Protein 8TTV (pdb70)

Sequence (258 aa):
SDVELRVALPDGTTVTVRVKKNSTTDQVYQAIAAKVGMDSTTVNYFALFEVISHSFVRKLAPNEFPHKLYIQNYTSAVPGTCLTIRKWLFTTEEEILLNDNDLAVTYFFHQAVDDVKKGYIKAEEKSYQLQKLYEQRKMVMYLNMLRTEGYNEIIFPHCACDSRRKGHVITAISITHHFKLHACTEEGQLENQVIAFEWDEMQRWDTDEEGMAFCFEYARGEKKPRWVKIFTPYFNYMHECFERVFELKKWRKEEYDDIF

GO terms:
  GO:0005768 endosome (C, IC)
  GO:0005515 protein binding (F, IPI)
  GO:0008333 endosome to lysosome transport (P, IMP)
  GO:0001772 immunological synapse (C, IDA)
  GO:0005769 early endosome (C, IDA)
  GO:0032266 phosphatidylinositol-3-phosphate binding (F, IDA)
  GO:0030904 retromer complex (C, IDA)
  GO:0071203 WASH complex (C, IDA)
  GO:0031901 early endosome membrane (C, EXP)
  GO:0001770 establishment of natural killer cell polarity (P, TAS)
  GO:0016197 endosomal transport (P, IMP)
  GO:0032456 endocytic recycling (P, IMP)
  GO:0006886 intracellular protein transport (P, IMP)
  GO:0098978 glutamatergic synapse (C, IDA)
  GO:0090128 regulation of synapse maturation (P, IDA)
  GO:0098978 glutamatergic synapse (C, IMP)
  GO:0090128 regulation of synapse maturation (P, IMP)

Structure (mmCIF, N/CA/C/O backbone):
data_8TTV
#
_entry.id   8TTV
#
_cell.length_a   37.965
_cell.length_b   74.200
_cell.length_c   105.189
_cell.angle_alpha   90.00
_cell.angle_beta   90.00
_cell.angle_gamma   90.00
#
_symmetry.space_group_name_H-M   'P 21 21 21'
#
loop_
_entity.id
_entity.type
_entity.pdbx_description
1 polymer 'Sorting nexin-27'
2 polymer 'Fam21A repeat 20 peptide'
3 non-polymer DI(HYDROXYETHYL)ETHER
4 water water
#
loop_
_atom_site.group_PDB
_atom_site.id
_atom_site.type_symbol
_atom_site.label_atom_id
_atom_site.label_alt_id
_atom_site.label_comp_id
_atom_site.label_asym_id
_atom_site.label_entity_id
_atom_site.label_seq_id
_atom_site.pdbx_PDB_ins_code
_atom_site.Cartn_x
_atom_site.Cartn_y
_atom_site.Cartn_z
_atom_site.occupancy
_atom_site.B_iso_or_equiv
_atom_site.auth_seq_id
_atom_site.auth_comp_id
_atom_site.auth_asym_id
_atom_site.auth_atom_id
_atom_site.pdbx_PDB_model_num
ATOM 1 N N . SER A 1 6 ? 4.889 24.266 40.491 1.00 72.62 273 SER A N 1
ATOM 2 C CA . SER A 1 6 ? 3.471 23.933 40.613 1.00 85.88 273 SER A CA 1
ATOM 3 C C . SER A 1 6 ? 3.254 22.544 41.238 1.00 84.94 273 SER A C 1
ATOM 4 O O . SER A 1 6 ? 2.337 22.362 42.045 1.00 88.92 273 SER A O 1
ATOM 7 N N . ASP A 1 7 ? 4.103 21.582 40.858 1.00 69.30 274 ASP A N 1
ATOM 8 C CA . ASP A 1 7 ? 4.064 20.205 41.352 1.00 63.90 274 ASP A CA 1
ATOM 9 C C . ASP A 1 7 ? 2.792 19.476 40.941 1.00 58.22 274 ASP A C 1
ATOM 10 O O . ASP A 1 7 ? 1.694 19.818 41.385 1.00 62.99 274 ASP A O 1
ATOM 15 N N . VAL A 1 8 ? 2.934 18.452 40.107 1.00 47.03 275 VAL A N 1
ATOM 16 C CA . VAL A 1 8 ? 1.805 17.686 39.613 1.00 41.53 275 VAL A CA 1
ATOM 17 C C . VAL A 1 8 ? 2.110 16.203 39.771 1.00 42.25 275 VAL A C 1
ATOM 18 O O . VAL A 1 8 ? 3.232 15.796 40.086 1.00 40.03 275 VAL A O 1
ATOM 22 N N . GLU A 1 9 ? 1.088 15.398 39.519 1.00 43.08 276 GLU A N 1
ATOM 23 C CA . GLU A 1 9 ? 1.159 13.955 39.659 1.00 41.52 276 GLU A CA 1
ATOM 24 C C . GLU A 1 9 ? 1.425 13.285 38.319 1.00 41.33 276 GLU A C 1
ATOM 25 O O . GLU A 1 9 ? 0.894 13.702 37.284 1.00 39.79 276 GLU A O 1
ATOM 31 N N . LEU A 1 10 ? 2.239 12.233 38.361 1.00 39.23 277 LEU A N 1
ATOM 32 C CA . LEU A 1 10 ? 2.585 11.416 37.205 1.00 38.59 277 LEU A CA 1
ATOM 33 C C . LEU A 1 10 ? 2.502 9.960 37.612 1.00 32.51 277 LEU A C 1
ATOM 34 O O . LEU A 1 10 ? 3.100 9.570 38.616 1.00 36.03 277 LEU A O 1
ATOM 39 N N . ARG A 1 11 ? 1.774 9.170 36.835 1.00 27.31 278 ARG A N 1
ATOM 40 C CA . ARG A 1 11 ? 1.733 7.725 36.967 1.00 28.07 278 ARG A CA 1
ATOM 41 C C . ARG A 1 11 ? 2.605 7.127 35.869 1.00 25.36 278 ARG A C 1
ATOM 42 O O . ARG A 1 11 ? 2.549 7.574 34.721 1.00 26.46 278 ARG A O 1
ATOM 50 N N . VAL A 1 12 ? 3.433 6.145 36.225 1.00 21.49 279 VAL A N 1
ATOM 51 C CA . VAL A 1 12 ? 4.306 5.461 35.272 1.00 22.15 279 VAL A CA 1
ATOM 52 C C . VAL A 1 12 ? 4.207 3.957 35.528 1.00 24.37 279 VAL A C 1
ATOM 53 O O . VAL A 1 12 ? 4.298 3.508 36.681 1.00 22.98 279 VAL A O 1
ATOM 57 N N . ALA A 1 13 ? 3.990 3.179 34.470 1.00 21.50 280 ALA A N 1
ATOM 58 C CA . ALA A 1 13 ? 3.961 1.725 34.568 1.00 25.81 280 ALA A CA 1
ATOM 59 C C . ALA A 1 13 ? 5.375 1.154 34.653 1.00 22.99 280 ALA A C 1
ATOM 60 O O . ALA A 1 13 ? 6.302 1.636 33.992 1.00 21.95 280 ALA A O 1
ATOM 62 N N . LEU A 1 14 ? 5.540 0.126 35.468 1.00 21.95 281 LEU A N 1
ATOM 63 C CA . LEU A 1 14 ? 6.817 -0.550 35.640 1.00 24.76 281 LEU A CA 1
ATOM 64 C C . LEU A 1 14 ? 6.787 -1.929 35.005 1.00 24.23 281 LEU A C 1
ATOM 65 O O . LEU A 1 14 ? 5.713 -2.496 34.782 1.00 27.97 281 LEU A O 1
ATOM 70 N N . PRO A 1 15 ? 7.954 -2.512 34.705 1.00 29.99 282 PRO A N 1
ATOM 71 C CA . PRO A 1 15 ? 7.952 -3.810 34.000 1.00 26.90 282 PRO A CA 1
ATOM 72 C C . PRO A 1 15 ? 7.190 -4.922 34.710 1.00 35.84 282 PRO A C 1
ATOM 73 O O . PRO A 1 15 ? 6.607 -5.783 34.032 1.00 34.64 282 PRO A O 1
ATOM 77 N N . ASP A 1 16 ? 7.140 -4.925 36.047 1.00 33.27 283 ASP A N 1
ATOM 78 C CA . ASP A 1 16 ? 6.440 -5.978 36.777 1.00 35.29 283 ASP A CA 1
ATOM 79 C C . ASP A 1 16 ? 4.929 -5.784 36.787 1.00 38.53 283 ASP A C 1
ATOM 80 O O . ASP A 1 16 ? 4.232 -6.404 37.597 1.00 42.92 283 ASP A O 1
ATOM 85 N N . GLY A 1 17 ? 4.407 -4.936 35.907 1.00 35.37 284 GLY A N 1
ATOM 86 C CA . GLY A 1 17 ? 2.983 -4.723 35.815 1.00 37.45 284 GLY A CA 1
ATOM 87 C C . GLY A 1 17 ? 2.389 -3.835 36.889 1.00 41.01 284 GLY A C 1
ATOM 88 O O . GLY A 1 17 ? 1.168 -3.672 36.922 1.00 42.63 284 GLY A O 1
ATOM 89 N N . THR A 1 18 ? 3.197 -3.275 37.781 1.00 36.99 285 THR A N 1
ATOM 90 C CA . THR A 1 18 ? 2.714 -2.294 38.735 1.00 36.26 285 THR A CA 1
ATOM 91 C C . THR A 1 18 ? 2.939 -0.889 38.190 1.00 34.26 285 THR A C 1
ATOM 92 O O . THR A 1 18 ? 3.496 -0.690 37.107 1.00 31.47 285 THR A O 1
ATOM 96 N N . THR A 1 19 ? 2.463 0.096 38.935 1.00 22.76 286 THR A N 1
ATOM 97 C CA . THR A 1 19 ? 2.679 1.483 38.558 1.00 28.71 286 THR A CA 1
ATOM 98 C C . THR A 1 19 ? 3.226 2.220 39.769 1.00 27.93 286 THR A C 1
ATOM 99 O O . THR A 1 19 ? 3.014 1.815 40.912 1.00 23.63 286 THR A O 1
ATOM 103 N N . VAL A 1 20 ? 3.981 3.262 39.508 1.00 28.46 287 VAL A N 1
ATOM 104 C CA . VAL A 1 20 ? 4.421 4.161 40.564 1.00 28.90 287 VAL A CA 1
ATOM 105 C C . VAL A 1 20 ? 3.901 5.551 40.221 1.00 29.86 287 VAL A C 1
ATOM 106 O O . VAL A 1 20 ? 3.664 5.886 39.056 1.00 27.98 287 VAL A O 1
ATOM 110 N N . THR A 1 21 ? 3.647 6.327 41.262 1.00 30.14 288 THR A N 1
ATOM 111 C CA . THR A 1 21 ? 3.160 7.691 41.170 1.00 34.50 288 THR A CA 1
ATOM 112 C C . THR A 1 21 ? 4.250 8.612 41.715 1.00 40.10 288 THR A C 1
ATOM 113 O O . THR A 1 21 ? 4.765 8.365 42.810 1.00 40.65 288 THR A O 1
ATOM 117 N N . VAL A 1 22 ? 4.637 9.648 40.956 1.00 35.33 289 VAL A N 1
ATOM 118 C CA . VAL A 1 22 ? 5.627 10.621 41.425 1.00 35.81 289 VAL A CA 1
ATOM 119 C C . VAL A 1 22 ? 5.074 12.042 41.333 1.00 41.07 289 VAL A C 1
ATOM 120 O O . VAL A 1 22 ? 4.413 12.398 40.352 1.00 38.62 289 VAL A O 1
ATOM 124 N N . ARG A 1 23 ? 5.367 12.862 42.353 1.00 44.11 290 ARG A N 1
ATOM 125 C CA . ARG A 1 23 ? 5.155 14.307 42.273 1.00 43.27 290 ARG A CA 1
ATOM 126 C C . ARG A 1 23 ? 6.343 14.941 41.566 1.00 42.34 290 ARG A C 1
ATOM 127 O O . ARG A 1 23 ? 7.488 14.720 41.967 1.00 41.12 290 ARG A O 1
ATOM 135 N N . VAL A 1 24 ? 6.087 15.774 40.557 1.00 38.63 291 VAL A N 1
ATOM 136 C CA . VAL A 1 24 ? 7.165 16.451 39.845 1.00 31.36 291 VAL A CA 1
ATOM 137 C C . VAL A 1 24 ? 6.711 17.841 39.427 1.00 37.58 291 VAL A C 1
ATOM 138 O O . VAL A 1 24 ? 5.521 18.120 39.293 1.00 37.59 291 VAL A O 1
ATOM 142 N N . LYS A 1 25 ? 7.685 18.713 39.191 1.00 40.38 292 LYS A N 1
ATOM 143 C CA . LYS A 1 25 ? 7.374 20.004 38.599 1.00 41.09 292 LYS A CA 1
ATOM 144 C C . LYS A 1 25 ? 6.741 19.799 37.231 1.00 37.19 292 LYS A C 1
ATOM 145 O O . LYS A 1 25 ? 7.120 18.895 36.484 1.00 33.34 292 LYS A O 1
ATOM 151 N N . LYS A 1 26 ? 5.769 20.656 36.912 1.00 36.93 293 LYS A N 1
ATOM 152 C CA . LYS A 1 26 ? 4.997 20.523 35.684 1.00 33.77 293 LYS A CA 1
ATOM 153 C C . LYS A 1 26 ? 5.892 20.433 34.456 1.00 36.93 293 LYS A C 1
ATOM 154 O O . LYS A 1 26 ? 5.655 19.610 33.564 1.00 36.77 293 LYS A O 1
ATOM 160 N N . ASN A 1 27 ? 6.921 21.276 34.386 1.00 38.44 294 ASN A N 1
ATOM 161 C CA . ASN A 1 27 ? 7.783 21.371 33.217 1.00 32.57 294 ASN A CA 1
ATOM 162 C C . ASN A 1 27 ? 9.044 20.512 33.337 1.00 29.95 294 ASN A C 1
ATOM 163 O O . ASN A 1 27 ? 10.066 20.842 32.724 1.00 34.74 294 ASN A O 1
ATOM 168 N N . SER A 1 28 ? 8.999 19.427 34.119 1.00 27.29 295 SER A N 1
ATOM 169 C CA . SER A 1 28 ? 10.113 18.487 34.166 1.00 29.99 295 SER A CA 1
ATOM 170 C C . SER A 1 28 ? 10.322 17.850 32.800 1.00 27.87 295 SER A C 1
ATOM 171 O O . SER A 1 28 ? 9.363 17.558 32.078 1.00 23.64 295 SER A O 1
ATOM 174 N N . THR A 1 29 ? 11.583 17.652 32.436 1.00 26.33 296 THR A N 1
ATOM 175 C CA . THR A 1 29 ? 11.874 16.952 31.196 1.00 25.39 296 THR A CA 1
ATOM 176 C C . THR A 1 29 ? 12.048 15.466 31.485 1.00 22.74 296 THR A C 1
ATOM 177 O O . THR A 1 29 ? 12.013 15.026 32.638 1.00 21.35 296 THR A O 1
ATOM 181 N N . THR A 1 30 ? 12.231 14.677 30.421 1.00 17.20 297 THR A N 1
ATOM 182 C CA . THR A 1 30 ? 12.138 13.229 30.586 1.00 20.02 297 THR A CA 1
ATOM 183 C C . THR A 1 30 ? 13.202 12.722 31.556 1.00 20.25 297 THR A C 1
ATOM 184 O O . THR A 1 30 ? 12.901 11.89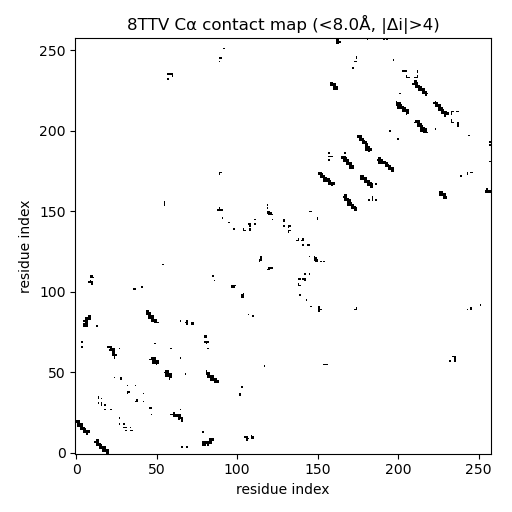3 32.417 1.00 23.33 297 THR A O 1
ATOM 188 N N . ASP A 1 31 ? 14.421 13.282 31.505 1.00 21.27 298 ASP A N 1
ATOM 189 C CA . ASP A 1 31 ? 15.462 12.801 32.410 1.00 25.85 298 ASP A CA 1
ATOM 190 C C . ASP A 1 31 ? 15.181 13.184 33.861 1.00 27.27 298 ASP A C 1
ATOM 191 O O . ASP A 1 31 ? 15.475 12.401 34.777 1.00 27.71 298 ASP A O 1
ATOM 196 N N . GLN A 1 32 ? 14.597 14.361 34.106 1.00 23.87 299 GLN A N 1
ATOM 197 C CA . GLN A 1 32 ? 14.198 14.669 35.477 1.00 26.92 299 GLN A CA 1
ATOM 198 C C . GLN A 1 32 ? 13.096 13.731 35.980 1.00 24.57 299 GLN A C 1
ATOM 199 O O . GLN A 1 32 ? 13.147 13.259 37.122 1.00 22.68 299 GLN A O 1
ATOM 205 N N . VAL A 1 33 ? 12.074 13.463 35.171 1.00 19.02 300 VAL A N 1
ATOM 206 C CA . VAL A 1 33 ? 11.067 12.494 35.609 1.00 24.30 300 VAL A CA 1
ATOM 207 C C . VAL A 1 33 ? 11.701 11.125 35.808 1.00 20.40 300 VAL A C 1
ATOM 208 O O . VAL A 1 33 ? 11.403 10.415 36.778 1.00 21.34 300 VAL A O 1
ATOM 212 N N . TYR A 1 34 ? 12.606 10.743 34.909 1.00 19.73 301 TYR A N 1
ATOM 213 C CA . TYR A 1 34 ? 13.192 9.416 35.000 1.00 20.07 301 TYR A CA 1
ATOM 214 C C . TYR A 1 34 ? 13.975 9.241 36.299 1.00 21.00 301 TYR A C 1
ATOM 215 O O . TYR A 1 34 ? 13.873 8.197 36.945 1.00 25.44 301 TYR A O 1
ATOM 224 N N . GLN A 1 35 ? 14.757 10.255 36.699 1.00 21.52 302 GLN A N 1
ATOM 225 C CA . GLN A 1 35 ? 15.523 10.167 37.941 1.00 21.04 302 GLN A CA 1
ATOM 226 C C . GLN A 1 35 ? 14.611 10.130 39.158 1.00 25.74 302 GLN A C 1
ATOM 227 O O . GLN A 1 35 ? 14.903 9.437 40.139 1.00 26.81 302 GLN A O 1
ATOM 233 N N . ALA A 1 36 ? 13.520 10.898 39.131 1.00 23.08 303 ALA A N 1
ATOM 234 C CA . ALA A 1 36 ? 12.560 10.835 40.231 1.00 30.03 303 ALA A CA 1
ATOM 235 C C . ALA A 1 36 ? 11.981 9.429 40.369 1.00 22.64 303 ALA A C 1
ATOM 236 O O . ALA A 1 36 ? 11.853 8.914 41.479 1.00 22.96 303 ALA A O 1
ATOM 238 N N . ILE A 1 37 ? 11.670 8.775 39.243 1.00 23.67 304 ILE A N 1
ATOM 239 C CA . ILE A 1 37 ? 11.117 7.422 39.276 1.00 19.00 304 ILE A CA 1
ATOM 240 C C . ILE A 1 37 ? 12.155 6.421 39.766 1.00 25.00 304 ILE A C 1
ATOM 241 O O . ILE A 1 37 ? 11.839 5.507 40.541 1.00 23.59 304 ILE A O 1
ATOM 246 N N . ALA A 1 38 ? 13.382 6.513 39.241 1.00 22.74 305 ALA A N 1
ATOM 247 C CA . ALA A 1 38 ? 14.438 5.570 39.602 1.00 27.86 305 ALA A CA 1
ATOM 248 C C . ALA A 1 38 ? 14.731 5.612 41.097 1.00 27.28 305 ALA A C 1
ATOM 249 O O . ALA A 1 38 ? 14.952 4.568 41.725 1.00 29.96 305 ALA A O 1
ATOM 251 N N . ALA A 1 39 ? 14.775 6.811 41.674 1.00 27.92 306 ALA A N 1
ATOM 252 C CA . ALA A 1 39 ? 14.937 6.908 43.124 1.00 31.27 306 ALA A CA 1
ATOM 253 C C . ALA A 1 39 ? 13.766 6.253 43.857 1.00 32.45 306 ALA A C 1
ATOM 254 O O . ALA A 1 39 ? 13.974 5.474 44.792 1.00 37.56 306 ALA A O 1
ATOM 256 N N . LYS A 1 40 ? 12.531 6.526 43.417 1.00 32.12 307 LYS A N 1
ATOM 257 C CA . LYS A 1 40 ? 11.344 6.019 44.108 1.00 34.11 307 LYS A CA 1
ATOM 258 C C . LYS A 1 40 ? 11.271 4.492 44.094 1.00 35.19 307 LYS A C 1
ATOM 259 O O . LYS A 1 40 ? 10.835 3.883 45.077 1.00 26.33 307 LYS A O 1
ATOM 265 N N . VAL A 1 41 ? 11.664 3.846 42.990 1.00 24.06 308 VAL A N 1
ATOM 266 C CA . VAL A 1 41 ? 11.569 2.389 42.935 1.00 31.32 308 VAL A CA 1
ATOM 267 C C . VAL A 1 41 ? 12.827 1.698 43.441 1.00 26.26 308 VAL A C 1
ATOM 268 O O . VAL A 1 41 ? 12.868 0.462 43.480 1.00 30.77 308 VAL A O 1
ATOM 272 N N . GLY A 1 42 ? 13.852 2.448 43.833 1.00 31.30 309 GLY A N 1
ATOM 273 C CA . GLY A 1 42 ? 15.006 1.851 44.462 1.00 29.88 309 GLY A CA 1
ATOM 274 C C . GLY A 1 42 ? 16.100 1.393 43.530 1.00 37.37 309 GLY A C 1
ATOM 275 O O . GLY A 1 42 ? 16.849 0.468 43.873 1.00 37.57 309 GLY A O 1
ATOM 276 N N . MET A 1 43 ? 16.217 1.995 42.356 1.00 29.66 310 MET A N 1
ATOM 277 C CA . MET A 1 43 ? 17.375 1.743 41.519 1.00 31.20 310 MET A CA 1
ATOM 278 C C . MET A 1 43 ? 18.609 2.413 42.101 1.00 34.92 310 MET A C 1
ATOM 279 O O . MET A 1 43 ? 18.541 3.526 42.635 1.00 37.26 310 MET A O 1
ATOM 284 N N . ASP A 1 44 ? 19.747 1.736 41.985 1.00 36.79 311 ASP A N 1
ATOM 285 C CA . ASP A 1 44 ? 21.000 2.288 42.459 1.00 39.66 311 ASP A CA 1
ATOM 286 C C . ASP A 1 44 ? 21.751 2.924 41.291 1.00 39.88 311 ASP A C 1
ATOM 287 O O . ASP A 1 44 ? 21.268 2.971 40.157 1.00 34.82 311 ASP A O 1
ATOM 292 N N . SER A 1 45 ? 22.966 3.402 41.578 1.00 38.49 312 SER A N 1
ATOM 293 C CA . SER A 1 45 ? 23.740 4.145 40.597 1.00 41.19 312 SER A CA 1
ATOM 294 C C . SER A 1 45 ? 24.173 3.287 39.415 1.00 39.83 312 SER A C 1
ATOM 295 O O . SER A 1 45 ? 24.402 3.828 38.330 1.00 42.22 312 SER A O 1
ATOM 298 N N . THR A 1 46 ? 24.279 1.971 39.591 1.00 34.16 313 THR A N 1
ATOM 299 C CA . THR A 1 46 ? 24.534 1.088 38.455 1.00 42.76 313 THR A CA 1
ATOM 300 C C . THR A 1 46 ? 23.266 0.810 37.648 1.00 42.36 313 THR A C 1
ATOM 301 O O . THR A 1 46 ? 23.259 0.944 36.415 1.00 36.90 313 THR A O 1
ATOM 305 N N . THR A 1 47 ? 22.185 0.420 38.336 1.00 37.04 314 THR A N 1
ATOM 306 C CA . THR A 1 47 ? 20.986 -0.078 37.662 1.00 33.57 314 THR A CA 1
ATOM 307 C C . THR A 1 47 ? 20.268 1.014 36.873 1.00 29.35 314 THR A C 1
ATOM 308 O O . THR A 1 47 ? 19.674 0.728 35.821 1.00 28.46 314 THR A O 1
ATOM 312 N N . VAL A 1 48 ? 20.330 2.262 37.352 1.00 24.14 315 VAL A N 1
ATOM 313 C CA . VAL A 1 48 ? 19.625 3.389 36.743 1.00 25.12 315 VAL A CA 1
ATOM 314 C C . VAL A 1 48 ? 20.025 3.599 35.280 1.00 26.02 315 VAL A C 1
ATOM 315 O O . VAL A 1 48 ? 19.248 4.132 34.480 1.00 25.04 315 VAL A O 1
ATOM 319 N N . ASN A 1 49 ? 21.223 3.189 34.907 1.00 22.21 316 ASN A N 1
ATOM 320 C CA . ASN A 1 49 ? 21.707 3.366 33.551 1.00 26.47 316 ASN A CA 1
ATOM 321 C C . ASN A 1 49 ? 21.137 2.353 32.579 1.00 28.68 316 ASN A C 1
ATOM 322 O O . ASN A 1 49 ? 21.464 2.401 31.394 1.00 28.03 316 ASN A O 1
ATOM 327 N N . TYR A 1 50 ? 20.281 1.448 33.031 1.00 21.49 317 TYR A N 1
ATOM 328 C CA . TYR A 1 50 ? 19.839 0.368 32.179 1.00 26.68 317 TYR A CA 1
ATOM 329 C C . TYR A 1 50 ? 18.394 0.506 31.751 1.00 20.69 317 TYR A C 1
ATOM 330 O O . TYR A 1 50 ? 17.917 -0.330 30.981 1.00 24.17 317 TYR A O 1
ATOM 339 N N . PHE A 1 51 ? 17.697 1.538 32.204 1.00 20.18 318 PHE A N 1
ATOM 340 C CA . PHE A 1 51 ? 16.290 1.720 31.902 1.00 22.26 318 PHE A CA 1
ATOM 341 C C . PHE A 1 51 ? 16.056 3.145 31.443 1.00 21.70 318 PHE A C 1
ATOM 342 O O . PHE A 1 51 ? 16.938 3.997 31.547 1.00 22.07 318 PHE A O 1
ATOM 350 N N . ALA A 1 52 ? 14.843 3.389 30.943 1.00 16.67 319 ALA A N 1
ATOM 351 C CA . ALA A 1 52 ? 14.454 4.671 30.373 1.00 18.99 319 ALA A CA 1
ATOM 352 C C . ALA A 1 52 ? 12.932 4.762 30.290 1.00 18.13 319 ALA A C 1
ATOM 353 O O . ALA A 1 52 ? 12.210 3.762 30.390 1.00 16.31 319 ALA A O 1
ATOM 355 N N . LEU A 1 53 ? 12.474 5.978 29.994 1.00 18.77 320 LEU A N 1
ATOM 356 C CA . LEU A 1 53 ? 11.069 6.331 29.904 1.00 18.60 320 LEU A CA 1
ATOM 357 C C . LEU A 1 53 ? 10.574 6.154 28.473 1.00 17.93 320 LEU A C 1
ATOM 358 O O . LEU A 1 53 ? 11.214 6.619 27.526 1.00 17.37 320 LEU A O 1
ATOM 363 N N . PHE A 1 54 ? 9.436 5.488 28.316 1.00 15.58 321 PHE A N 1
ATOM 364 C CA . PHE A 1 54 ? 8.880 5.200 27.002 1.00 16.90 321 PHE A CA 1
ATOM 365 C C . PHE A 1 54 ? 7.416 5.578 27.024 1.00 16.86 321 PHE A C 1
ATOM 366 O O . PHE A 1 54 ? 6.786 5.586 28.090 1.00 19.19 321 PHE A O 1
ATOM 374 N N . GLU A 1 55 ? 6.868 5.864 25.842 1.00 19.01 322 GLU A N 1
ATOM 375 C CA . GLU A 1 55 ? 5.441 6.114 25.659 1.00 19.95 322 GLU A CA 1
ATOM 376 C C . GLU A 1 55 ? 4.809 4.931 24.918 1.00 24.80 322 GLU A C 1
ATOM 377 O O . GLU A 1 55 ? 5.299 4.518 23.855 1.00 22.20 322 GLU A O 1
ATOM 383 N N . VAL A 1 56 ? 3.715 4.413 25.452 1.00 21.41 323 VAL A N 1
ATOM 384 C CA . VAL A 1 56 ? 2.999 3.320 24.804 1.00 25.81 323 VAL A CA 1
ATOM 385 C C . VAL A 1 56 ? 2.278 3.900 23.588 1.00 25.93 323 VAL A C 1
ATOM 386 O O . VAL A 1 56 ? 1.347 4.693 23.733 1.00 25.19 323 VAL A O 1
ATOM 390 N N . ILE A 1 57 ? 2.717 3.522 22.393 1.00 23.38 324 ILE A N 1
ATOM 391 C CA . ILE A 1 57 ? 2.033 3.974 21.180 1.00 25.21 324 ILE A CA 1
ATOM 392 C C . ILE A 1 57 ? 0.843 3.080 20.858 1.00 29.62 324 ILE A C 1
ATOM 393 O O . ILE A 1 57 ? -0.240 3.557 20.514 1.00 32.25 324 ILE A O 1
ATOM 398 N N . SER A 1 58 ? 1.040 1.775 20.946 1.00 28.69 325 SER A N 1
ATOM 399 C CA . SER A 1 58 ? 0.027 0.811 20.590 1.00 30.64 325 SER A CA 1
ATOM 400 C C . SER A 1 58 ? 0.319 -0.441 21.383 1.00 29.64 325 SER A C 1
ATOM 401 O O . SER A 1 58 ? 1.295 -0.498 22.130 1.00 28.81 325 SER A O 1
ATOM 404 N N . HIS A 1 59 ? -0.510 -1.464 21.180 1.00 30.67 326 HIS A N 1
ATOM 405 C CA . HIS A 1 59 ? -0.270 -2.733 21.842 1.00 35.54 326 HIS A CA 1
ATOM 406 C C . HIS A 1 59 ? 1.075 -3.330 21.451 1.00 34.51 326 HIS A C 1
ATOM 407 O O . HIS A 1 59 ? 1.717 -3.997 22.268 1.00 36.69 326 HIS A O 1
ATOM 414 N N . SER A 1 60 ? 1.547 -3.069 20.236 1.00 29.68 327 SER A N 1
ATOM 415 C CA . SER A 1 60 ? 2.776 -3.689 19.766 1.00 28.24 327 SER A CA 1
ATOM 416 C C . SER A 1 60 ? 3.962 -2.732 19.651 1.00 30.51 327 SER A C 1
ATOM 417 O O . SER A 1 60 ? 4.989 -3.123 19.083 1.00 31.30 327 SER A O 1
ATOM 420 N N . PHE A 1 61 ? 3.865 -1.494 20.142 1.00 28.91 328 PHE A N 1
ATOM 421 C CA . PHE A 1 61 ? 5.000 -0.590 19.990 1.00 24.39 328 PHE A CA 1
ATOM 422 C C . PHE A 1 61 ? 5.055 0.470 21.082 1.00 22.51 328 PHE A C 1
ATOM 423 O O . PHE A 1 61 ? 4.062 1.145 21.357 1.00 21.25 328 PHE A O 1
ATOM 431 N N . VAL A 1 62 ? 6.228 0.641 21.676 1.00 18.52 329 VAL A N 1
ATOM 432 C CA . VAL A 1 62 ? 6.475 1.737 22.604 1.00 20.07 329 VAL A CA 1
ATOM 433 C C . VAL A 1 62 ? 7.667 2.514 22.091 1.00 19.14 329 VAL A C 1
ATOM 434 O O . VAL A 1 62 ? 8.584 1.941 21.489 1.00 22.57 329 VAL A O 1
ATOM 438 N N . ARG A 1 63 ? 7.630 3.824 22.250 1.00 23.57 330 ARG A N 1
ATOM 439 C CA . ARG A 1 63 ? 8.678 4.662 21.690 1.00 23.11 330 ARG A CA 1
ATOM 440 C C . ARG A 1 63 ? 9.405 5.378 22.818 1.00 17.30 330 ARG A C 1
ATOM 441 O O . ARG A 1 63 ? 8.785 5.829 23.789 1.00 17.53 330 ARG A O 1
ATOM 449 N N . LYS A 1 64 ? 10.719 5.455 22.701 1.00 18.32 331 LYS A N 1
ATOM 450 C CA . LYS A 1 64 ? 11.504 6.117 23.733 1.00 17.57 331 LYS A CA 1
ATOM 451 C C . LYS A 1 64 ? 11.234 7.616 23.734 1.00 22.17 331 LYS A C 1
ATOM 452 O O . LYS A 1 64 ? 11.133 8.253 22.683 1.00 18.69 331 LYS A O 1
ATOM 458 N N . LEU A 1 65 ? 11.077 8.176 24.923 1.00 18.91 332 LEU A N 1
ATOM 459 C CA . LEU A 1 65 ? 10.976 9.621 25.061 1.00 19.85 332 LEU A CA 1
ATOM 460 C C . LEU A 1 65 ? 12.342 10.241 24.807 1.00 22.41 332 LEU A C 1
ATOM 461 O O . LEU A 1 65 ? 13.358 9.758 25.325 1.00 17.41 332 LEU A O 1
ATOM 466 N N . ALA A 1 66 ? 12.361 11.308 24.002 1.00 25.71 333 ALA A N 1
ATOM 467 C CA . ALA A 1 66 ? 13.557 12.070 23.718 1.00 25.37 333 ALA A CA 1
ATOM 468 C C . ALA A 1 66 ? 13.875 12.952 24.917 1.00 28.47 333 ALA A C 1
ATOM 469 O O . ALA A 1 66 ? 13.000 13.219 25.745 1.00 22.83 333 ALA A O 1
ATOM 471 N N . PRO A 1 67 ? 15.114 13.434 25.040 1.00 27.91 334 PRO A N 1
ATOM 472 C CA . PRO A 1 67 ? 15.445 14.245 26.229 1.00 26.94 334 PRO A CA 1
ATOM 473 C C . PRO A 1 67 ? 14.647 15.541 26.349 1.00 26.52 334 PRO A C 1
ATOM 474 O O . PRO A 1 67 ? 14.330 15.939 27.480 1.00 22.72 334 PRO A O 1
ATOM 478 N N . ASN A 1 68 ? 14.270 16.190 25.234 1.00 20.60 335 ASN A N 1
ATOM 479 C CA . ASN A 1 68 ? 13.565 17.471 25.282 1.00 27.96 335 ASN A CA 1
ATOM 480 C C . ASN A 1 68 ? 12.040 17.337 25.333 1.00 29.57 335 ASN A C 1
ATOM 481 O O . ASN A 1 68 ? 11.336 18.284 24.972 1.00 35.45 335 ASN A O 1
ATOM 486 N N . GLU A 1 69 ? 11.515 16.204 25.756 1.00 29.32 336 GLU A N 1
ATOM 487 C CA . GLU A 1 69 ? 10.076 16.069 25.869 1.00 30.93 336 GLU A CA 1
ATOM 488 C C . GLU A 1 69 ? 9.651 16.371 27.309 1.00 26.23 336 GLU A C 1
ATOM 489 O O . GLU A 1 69 ? 10.465 16.364 28.232 1.00 27.55 336 GLU A O 1
ATOM 495 N N . PHE A 1 70 ? 8.354 16.624 27.502 1.00 25.74 337 PHE A N 1
ATOM 496 C CA . PHE A 1 70 ? 7.826 16.865 28.845 1.00 26.61 337 PHE A CA 1
ATOM 497 C C . PHE A 1 70 ? 6.851 15.752 29.167 1.00 21.84 337 PHE A C 1
ATOM 498 O O . PHE A 1 70 ? 5.745 15.718 28.618 1.00 24.86 337 PHE A O 1
ATOM 506 N N . PRO A 1 71 ? 7.250 14.768 29.966 1.00 21.14 338 PRO A N 1
ATOM 507 C CA . PRO A 1 71 ? 6.377 13.600 30.163 1.00 21.79 338 PRO A CA 1
ATOM 508 C C . PRO A 1 71 ? 5.020 13.956 30.726 1.00 23.37 338 PRO A C 1
ATOM 509 O O . PRO A 1 71 ? 4.041 13.267 30.416 1.00 20.25 338 PRO A O 1
ATOM 513 N N . HIS A 1 72 ? 4.904 15.034 31.506 1.00 22.85 339 HIS A N 1
ATOM 514 C CA . HIS A 1 72 ? 3.572 15.399 31.992 1.00 27.16 339 HIS A CA 1
ATOM 515 C C . HIS A 1 72 ? 2.637 15.779 30.848 1.00 27.43 339 HIS A C 1
ATOM 516 O O . HIS A 1 72 ? 1.446 15.450 30.877 1.00 29.34 339 HIS A O 1
ATOM 523 N N . LYS A 1 73 ? 3.152 16.478 29.840 1.00 30.77 340 LYS A N 1
ATOM 524 C CA . LYS A 1 73 ? 2.351 16.790 28.662 1.00 31.46 340 LYS A CA 1
ATOM 525 C C . LYS A 1 73 ? 1.812 15.520 28.013 1.00 34.36 340 LYS A C 1
ATOM 526 O O . LYS A 1 73 ? 0.613 15.415 27.732 1.00 30.27 340 LYS A O 1
ATOM 532 N N . LEU A 1 74 ? 2.692 14.541 27.769 1.00 32.99 341 LEU A N 1
ATOM 533 C CA . LEU A 1 74 ? 2.271 13.288 27.145 1.00 29.56 341 LEU A CA 1
ATOM 534 C C . LEU A 1 74 ? 1.253 12.565 28.005 1.00 30.06 341 LEU A C 1
ATOM 535 O O . LEU A 1 74 ? 0.301 11.966 27.487 1.00 30.07 341 LEU A O 1
ATOM 540 N N . TYR A 1 75 ? 1.459 12.584 29.321 1.00 23.97 342 TYR A N 1
ATOM 541 C CA . TYR A 1 75 ? 0.554 11.910 30.247 1.00 25.44 342 TYR A CA 1
ATOM 542 C C . TYR A 1 75 ? -0.859 12.491 30.163 1.00 32.82 342 TYR A C 1
ATOM 543 O O . TYR A 1 75 ? -1.832 11.754 29.946 1.00 31.27 342 TYR A O 1
ATOM 552 N N . ILE A 1 76 ? -0.995 13.813 30.330 1.00 30.56 343 ILE A N 1
ATOM 553 C CA . ILE A 1 76 ? -2.323 14.436 30.308 1.00 34.16 343 ILE A CA 1
ATOM 554 C C . ILE A 1 76 ? -2.981 14.238 28.954 1.00 31.97 343 ILE A C 1
ATOM 555 O O . ILE A 1 76 ? -4.196 14.036 28.855 1.00 30.43 343 ILE A O 1
ATOM 560 N N . GLN A 1 77 ? -2.191 14.289 27.892 1.00 33.98 344 GLN A N 1
ATOM 561 C CA . GLN A 1 77 ? -2.738 14.219 26.547 1.00 34.36 344 GLN A CA 1
ATOM 562 C C . GLN A 1 77 ? -3.357 12.852 26.242 1.00 38.36 344 GLN A C 1
ATOM 563 O O . GLN A 1 77 ? -4.262 12.757 25.406 1.00 36.81 344 GLN A O 1
ATOM 569 N N . ASN A 1 78 ? -2.868 11.787 26.879 1.00 33.20 345 ASN A N 1
ATOM 570 C CA . ASN A 1 78 ? -3.356 10.427 26.660 1.00 34.82 345 ASN A CA 1
ATOM 571 C C . ASN A 1 78 ? -4.168 9.910 27.836 1.00 35.85 345 ASN A C 1
ATOM 572 O O . ASN A 1 78 ? -4.436 8.710 27.909 1.00 37.98 345 ASN A O 1
ATOM 577 N N . TYR A 1 79 ? -4.571 10.783 28.749 1.00 34.80 346 TYR A N 1
ATOM 578 C CA . TYR A 1 79 ? -5.212 10.372 29.990 1.00 36.10 346 TYR A CA 1
ATOM 579 C C . TYR A 1 79 ? -6.718 10.235 29.816 1.00 47.01 346 TYR A C 1
ATOM 580 O O . TYR A 1 79 ? -7.357 11.064 29.155 1.00 41.17 346 TYR A O 1
ATOM 589 N N . THR A 1 80 ? -7.290 9.216 30.460 1.00 53.17 347 THR A N 1
ATOM 590 C CA . THR A 1 80 ? -8.742 9.094 30.557 1.00 61.09 347 THR A CA 1
ATOM 591 C C . THR A 1 80 ? -9.110 8.581 31.944 1.00 62.47 347 THR A C 1
ATOM 592 O O . THR A 1 80 ? -8.269 8.058 32.682 1.00 62.67 347 THR A O 1
ATOM 596 N N . SER A 1 81 ? -10.389 8.738 32.292 1.00 62.22 348 SER A N 1
ATOM 597 C CA . SER A 1 81 ? -10.911 8.115 33.504 1.00 68.46 348 SER A CA 1
ATOM 598 C C . SER A 1 81 ? -10.750 6.595 33.464 1.00 65.31 348 SER A C 1
ATOM 599 O O . SER A 1 81 ? -10.467 5.969 34.493 1.00 64.18 348 SER A O 1
ATOM 602 N N . ALA A 1 82 ? -10.915 5.981 32.288 1.00 63.69 349 ALA A N 1
ATOM 603 C CA . ALA A 1 82 ? -10.684 4.543 32.164 1.00 66.41 349 ALA A CA 1
ATOM 604 C C . ALA A 1 82 ? -9.195 4.233 32.003 1.00 72.89 349 ALA A C 1
ATOM 605 O O . ALA A 1 82 ? -8.459 4.241 32.993 1.00 75.40 349 ALA A O 1
ATOM 607 N N . VAL A 1 83 ? -8.758 3.978 30.767 1.00 77.51 350 VAL A N 1
ATOM 608 C CA . VAL A 1 83 ? -7.387 3.639 30.353 1.00 81.83 350 VAL A CA 1
ATOM 609 C C . VAL A 1 83 ? -6.599 2.830 31.385 1.00 92.00 350 VAL A C 1
ATOM 610 O O . VAL A 1 83 ? -6.186 3.369 32.424 1.00 89.24 350 VAL A O 1
ATOM 614 N N . PRO A 1 84 ? -6.332 1.527 31.123 1.00 90.52 351 PRO A N 1
ATOM 615 C CA . PRO A 1 84 ? -5.545 0.721 32.074 1.00 83.07 351 PRO A CA 1
ATOM 616 C C . PRO A 1 84 ? -4.220 1.372 32.457 1.00 85.75 351 PRO A C 1
ATOM 617 O O . PRO A 1 84 ? -3.154 0.984 31.962 1.00 86.17 351 PRO A O 1
ATOM 621 N N . GLY A 1 85 ? -4.284 2.376 33.336 1.00 83.20 352 GLY A N 1
ATOM 622 C CA . GLY A 1 85 ? -3.097 3.013 33.862 1.00 65.28 352 GLY A CA 1
ATOM 623 C C . GLY A 1 85 ? -2.678 4.292 33.169 1.00 59.86 352 GLY A C 1
ATOM 624 O O . GLY A 1 85 ? -3.228 5.367 33.433 1.00 53.96 352 GLY A O 1
ATOM 625 N N . THR A 1 86 ? -1.693 4.183 32.279 1.00 47.80 353 THR A N 1
ATOM 626 C CA . THR A 1 86 ? -0.930 5.344 31.841 1.00 38.59 353 THR A CA 1
ATOM 627 C C . THR A 1 86 ? -0.185 4.981 30.563 1.00 27.28 353 THR A C 1
ATOM 628 O O . THR A 1 86 ? 0.064 3.807 30.281 1.00 34.69 353 THR A O 1
ATOM 632 N N . CYS A 1 87 ? 0.185 6.007 29.805 1.00 27.12 354 CYS A N 1
ATOM 633 C CA . CYS A 1 87 ? 0.946 5.813 28.580 1.00 31.49 354 CYS A CA 1
ATOM 634 C C . CYS A 1 87 ? 2.452 5.857 28.806 1.00 26.96 354 CYS A C 1
ATOM 635 O O . CYS A 1 87 ? 3.212 5.603 27.863 1.00 25.81 354 CYS A O 1
ATOM 638 N N . LEU A 1 88 ? 2.901 6.199 30.006 1.00 18.53 355 LEU A N 1
ATOM 639 C CA . LEU A 1 88 ? 4.324 6.220 30.304 1.00 24.11 355 LEU A CA 1
ATOM 640 C C . LEU A 1 88 ? 4.731 4.881 30.890 1.00 24.94 355 LEU A C 1
ATOM 641 O O . LEU A 1 88 ? 4.013 4.305 31.719 1.00 21.58 355 LEU A O 1
ATOM 646 N N . THR A 1 89 ? 5.888 4.384 30.466 1.00 20.14 356 THR A N 1
ATOM 647 C CA . THR A 1 89 ? 6.343 3.118 31.019 1.00 21.79 356 THR A CA 1
ATOM 648 C C . THR A 1 89 ? 7.867 3.111 31.116 1.00 21.99 356 THR A C 1
ATOM 649 O O . THR A 1 89 ? 8.565 3.775 30.337 1.00 20.70 356 THR A O 1
ATOM 653 N N . ILE A 1 90 ? 8.371 2.360 32.096 1.00 23.35 357 ILE A N 1
ATOM 654 C CA . ILE A 1 90 ? 9.804 2.133 32.279 1.00 21.64 357 ILE A CA 1
ATOM 655 C C . ILE A 1 90 ? 10.194 0.858 31.540 1.00 21.64 357 ILE A C 1
ATOM 656 O O . ILE A 1 90 ? 9.624 -0.211 31.784 1.00 22.40 357 ILE A O 1
ATOM 661 N N . ARG A 1 91 ? 11.176 0.947 30.658 1.00 16.69 358 ARG A N 1
ATOM 662 C CA . ARG A 1 91 ? 11.647 -0.256 29.989 1.00 18.55 358 ARG A CA 1
ATOM 663 C C . ARG A 1 91 ? 13.159 -0.268 29.944 1.00 16.70 358 ARG A C 1
ATOM 664 O O . ARG A 1 91 ? 13.819 0.761 30.106 1.00 16.66 358 ARG A O 1
ATOM 672 N N . LYS A 1 92 ? 13.704 -1.444 29.681 1.00 20.20 359 LYS A N 1
ATOM 673 C CA . LYS A 1 92 ? 15.150 -1.575 29.567 1.00 22.87 359 LYS A CA 1
ATOM 674 C C . LYS A 1 92 ? 15.641 -0.847 28.315 1.00 22.00 359 LYS A C 1
ATOM 675 O O . LYS A 1 92 ? 14.935 -0.779 27.309 1.00 18.93 359 LYS A O 1
ATOM 681 N N . TRP A 1 93 ? 16.827 -0.239 28.396 1.00 19.22 360 TRP A N 1
ATOM 682 C CA . TRP A 1 93 ? 17.416 0.508 27.274 1.00 18.21 360 TRP A CA 1
ATOM 683 C C . TRP A 1 93 ? 18.861 0.030 27.170 1.00 21.98 360 TRP A C 1
ATOM 684 O O . TRP A 1 93 ? 19.769 0.595 27.791 1.00 24.09 360 TRP A O 1
ATOM 695 N N . LEU A 1 94 ? 19.058 -1.036 26.401 1.00 24.42 361 LEU A N 1
ATOM 696 C CA . LEU A 1 94 ? 20.312 -1.779 26.382 1.00 27.27 361 LEU A CA 1
ATOM 697 C C . LEU A 1 94 ? 20.349 -2.715 25.188 1.00 24.78 361 LEU A C 1
ATOM 698 O O . LEU A 1 94 ? 19.439 -3.525 25.000 1.00 24.72 361 LEU A O 1
ATOM 703 N N . PHE A 1 95 ? 21.389 -2.632 24.375 1.00 23.62 362 PHE A N 1
ATOM 704 C CA . PHE A 1 95 ? 21.499 -3.572 23.277 1.00 24.12 362 PHE A CA 1
ATOM 705 C C . PHE A 1 95 ? 22.468 -4.725 23.534 1.00 29.15 362 PHE A C 1
ATOM 706 O O . PHE A 1 95 ? 22.270 -5.803 22.968 1.00 27.69 362 PHE A O 1
ATOM 714 N N . THR A 1 96 ? 23.479 -4.555 24.394 1.00 24.38 363 THR A N 1
ATOM 715 C CA . THR A 1 96 ? 24.513 -5.571 24.620 1.00 29.87 363 THR A CA 1
ATOM 716 C C . THR A 1 96 ? 24.092 -6.516 25.739 1.00 33.50 363 THR A C 1
ATOM 717 O O . THR A 1 96 ? 24.127 -6.129 26.909 1.00 33.86 363 THR A O 1
ATOM 721 N N . THR A 1 97 ? 23.772 -7.777 25.402 1.00 31.58 364 THR A N 1
ATOM 722 C CA . THR A 1 97 ? 23.233 -8.675 26.427 1.00 31.61 364 THR A CA 1
ATOM 723 C C . THR A 1 97 ? 24.256 -9.075 27.502 1.00 40.35 364 THR A C 1
ATOM 724 O O . THR A 1 97 ? 23.850 -9.449 28.604 1.00 36.42 364 THR A O 1
ATOM 728 N N . GLU A 1 98 ? 25.561 -9.000 27.236 1.00 40.62 365 GLU A N 1
ATOM 729 C CA . GLU A 1 98 ? 26.522 -9.345 28.282 1.00 38.97 365 GLU A CA 1
ATOM 730 C C . GLU A 1 98 ? 26.471 -8.358 29.445 1.00 41.99 365 GLU A C 1
ATOM 731 O O . GLU A 1 98 ? 26.613 -8.756 30.606 1.00 41.91 365 GLU A O 1
ATOM 737 N N . GLU A 1 99 ? 26.246 -7.074 29.166 1.00 39.55 366 GLU A N 1
ATOM 738 C CA . GLU A 1 99 ? 26.171 -6.105 30.253 1.00 39.15 366 GLU A CA 1
ATOM 739 C C . GLU A 1 99 ? 25.078 -6.460 31.246 1.00 42.44 366 GLU A C 1
ATOM 740 O O . GLU A 1 99 ? 25.239 -6.231 32.452 1.00 39.41 366 GLU A O 1
ATOM 746 N N . GLU A 1 100 ? 23.970 -7.034 30.772 1.00 36.20 367 GLU A N 1
ATOM 747 C CA . GLU A 1 100 ? 22.905 -7.361 31.696 1.00 34.83 367 GLU A CA 1
ATOM 748 C C . GLU A 1 100 ? 23.150 -8.691 32.391 1.00 34.49 367 GLU A C 1
ATOM 749 O O . GLU A 1 100 ? 22.657 -8.885 33.499 1.00 27.95 367 GLU A O 1
ATOM 755 N N . ILE A 1 101 ? 23.949 -9.583 31.798 1.00 38.21 368 ILE A N 1
ATOM 756 C CA . ILE A 1 101 ? 24.367 -10.779 32.523 1.00 35.48 368 ILE A CA 1
ATOM 757 C C . ILE A 1 101 ? 25.180 -10.395 33.758 1.00 35.30 368 ILE A C 1
ATOM 758 O O . ILE A 1 101 ? 25.028 -11.002 34.827 1.00 36.30 368 ILE A O 1
ATOM 763 N N . LEU A 1 102 ? 26.004 -9.345 33.656 1.00 33.67 369 LEU A N 1
ATOM 764 C CA . LEU A 1 102 ? 26.701 -8.865 34.845 1.00 35.71 369 LEU A CA 1
ATOM 765 C C . LEU A 1 102 ? 25.759 -8.465 35.980 1.00 38.65 369 LEU A C 1
ATOM 766 O O . LEU A 1 102 ? 26.214 -8.358 37.125 1.00 34.77 369 LEU A O 1
ATOM 771 N N . LEU A 1 103 ? 24.469 -8.253 35.710 1.00 36.65 370 LEU A N 1
ATOM 772 C CA . LEU A 1 103 ? 23.532 -7.836 36.744 1.00 30.38 370 LEU A CA 1
ATOM 773 C C . LEU A 1 103 ? 22.724 -8.982 37.322 1.00 33.52 370 LEU A C 1
ATOM 774 O O . LEU A 1 103 ? 21.748 -8.731 38.039 1.00 31.76 370 LEU A O 1
ATOM 779 N N . ASN A 1 104 ? 23.083 -10.231 37.017 1.00 32.72 371 ASN A N 1
ATOM 780 C CA . ASN A 1 104 ? 22.289 -11.352 37.510 1.00 32.91 371 ASN A CA 1
ATOM 781 C C . ASN A 1 104 ? 22.225 -11.399 39.033 1.00 33.89 371 ASN A C 1
ATOM 782 O O . ASN A 1 104 ? 21.369 -12.107 39.571 1.00 28.71 371 ASN A O 1
ATOM 787 N N . ASP A 1 105 ? 23.085 -10.661 39.736 1.00 31.90 372 ASP A N 1
ATOM 788 C CA . ASP A 1 105 ? 23.068 -10.630 41.195 1.00 41.04 372 ASP A CA 1
ATOM 789 C C . ASP A 1 105 ? 22.370 -9.399 41.770 1.00 39.41 372 ASP A C 1
ATOM 790 O O . ASP A 1 105 ? 22.506 -9.138 42.969 1.00 37.85 372 ASP A O 1
ATOM 795 N N . ASN A 1 106 ? 21.654 -8.622 40.955 1.00 28.49 373 ASN A N 1
ATOM 796 C CA . ASN A 1 106 ? 20.896 -7.468 41.435 1.00 32.61 373 ASN A CA 1
ATOM 797 C C . ASN A 1 106 ? 19.407 -7.793 41.334 1.00 36.25 373 ASN A C 1
ATOM 798 O O . ASN A 1 106 ? 18.869 -7.932 40.228 1.00 30.11 373 ASN A O 1
ATOM 803 N N . ASP A 1 107 ? 18.749 -7.907 42.493 1.00 27.01 374 ASP A N 1
ATOM 804 C CA . ASP A 1 107 ? 17.377 -8.394 42.528 1.00 28.46 374 ASP A CA 1
ATOM 805 C C . ASP A 1 107 ? 16.444 -7.509 41.715 1.00 32.25 374 ASP A C 1
ATOM 806 O O . ASP A 1 107 ? 15.551 -8.013 41.023 1.00 31.44 374 ASP A O 1
ATOM 811 N N . LEU A 1 108 ? 16.606 -6.188 41.821 1.00 28.49 375 LEU A N 1
ATOM 812 C CA . LEU A 1 108 ? 15.720 -5.270 41.115 1.00 30.54 375 LEU A CA 1
ATOM 813 C C . LEU A 1 108 ? 15.871 -5.438 39.610 1.00 24.68 375 LEU A C 1
ATOM 814 O O . LEU A 1 108 ? 14.894 -5.690 38.897 1.00 26.07 375 LEU A O 1
ATOM 819 N N . ALA A 1 109 ? 17.107 -5.335 39.124 1.00 26.96 376 ALA A N 1
ATOM 820 C CA . ALA A 1 109 ? 17.379 -5.490 37.701 1.00 28.27 376 ALA A CA 1
ATOM 821 C C . ALA A 1 109 ? 16.799 -6.796 37.170 1.00 23.04 376 ALA A C 1
ATOM 822 O O . ALA A 1 109 ? 16.041 -6.797 36.195 1.00 22.11 376 ALA A O 1
ATOM 824 N N . VAL A 1 110 ? 17.149 -7.920 37.806 1.00 21.87 377 VAL A N 1
ATOM 825 C CA . VAL A 1 110 ? 16.689 -9.227 37.345 1.00 23.18 377 VAL A CA 1
ATOM 826 C C . VAL A 1 110 ? 15.164 -9.264 37.279 1.00 23.70 377 VAL A C 1
ATOM 827 O O . VAL A 1 110 ? 14.574 -9.716 36.290 1.00 23.24 377 VAL A O 1
ATOM 831 N N . THR A 1 111 ? 14.508 -8.800 38.334 1.00 18.89 378 THR A N 1
ATOM 832 C CA . THR A 1 111 ? 13.050 -8.771 38.329 1.00 22.02 378 THR A CA 1
ATOM 833 C C . THR A 1 111 ? 12.506 -7.987 37.144 1.00 20.38 378 THR A C 1
ATOM 834 O O . THR A 1 111 ? 11.563 -8.424 36.473 1.00 20.42 378 THR A O 1
ATOM 838 N N . TYR A 1 112 ? 13.066 -6.795 36.900 1.00 22.74 379 TYR A N 1
ATOM 839 C CA . TYR A 1 112 ? 12.569 -5.963 35.808 1.00 21.88 379 TYR A CA 1
ATOM 840 C C . TYR A 1 112 ? 12.903 -6.583 34.466 1.00 21.69 379 TYR A C 1
ATOM 841 O O . TYR A 1 112 ? 12.070 -6.579 33.547 1.00 19.12 379 TYR A O 1
ATOM 850 N N . PHE A 1 113 ? 14.120 -7.115 34.334 1.00 16.90 380 PHE A N 1
ATOM 851 C CA . PHE A 1 113 ? 14.497 -7.783 33.091 1.00 20.47 380 PHE A CA 1
ATOM 852 C C . PHE A 1 113 ? 13.590 -8.974 32.843 1.00 19.29 380 PHE A C 1
ATOM 853 O O . PHE A 1 113 ? 13.129 -9.190 31.716 1.00 20.85 380 PHE A O 1
ATOM 861 N N . PHE A 1 114 ? 13.315 -9.746 33.899 1.00 20.51 381 PHE A N 1
ATOM 862 C CA . PHE A 1 114 ? 12.482 -10.937 33.783 1.00 18.89 381 PHE A CA 1
ATOM 863 C C . PHE A 1 114 ? 11.066 -10.586 33.337 1.00 22.71 381 PHE A C 1
ATOM 864 O O . PHE A 1 114 ? 10.568 -11.142 32.355 1.00 22.53 381 PHE A O 1
ATOM 872 N N . HIS A 1 115 ? 10.394 -9.658 34.036 1.00 20.08 382 HIS A N 1
ATOM 873 C CA . HIS A 1 115 ? 9.010 -9.361 33.656 1.00 27.48 382 HIS A CA 1
ATOM 874 C C . HIS A 1 115 ? 8.916 -8.762 32.263 1.00 24.81 382 HIS A C 1
ATOM 875 O O . HIS A 1 115 ? 8.005 -9.098 31.501 1.00 29.55 382 HIS A O 1
ATOM 882 N N . GLN A 1 116 ? 9.860 -7.919 31.880 1.00 21.72 383 GLN A N 1
ATOM 883 C CA . GLN A 1 116 ? 9.747 -7.402 30.524 1.00 23.45 383 GLN A CA 1
ATOM 884 C C . GLN A 1 116 ? 9.993 -8.490 29.490 1.00 27.85 383 GLN A C 1
ATOM 885 O O . GLN A 1 116 ? 9.387 -8.465 28.413 1.00 24.34 383 GLN A O 1
ATOM 891 N N . ALA A 1 117 ? 10.884 -9.436 29.788 1.00 21.27 384 ALA A N 1
ATOM 892 C CA . ALA A 1 117 ? 11.162 -10.513 28.842 1.00 25.32 384 ALA A CA 1
ATOM 893 C C . ALA A 1 117 ? 9.947 -11.409 28.655 1.00 24.54 384 ALA A C 1
ATOM 894 O O . ALA A 1 117 ? 9.662 -11.841 27.537 1.00 19.96 384 ALA A O 1
ATOM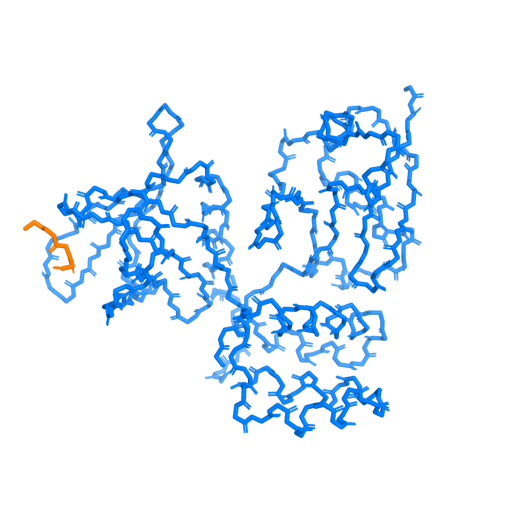 896 N N . VAL A 1 118 ? 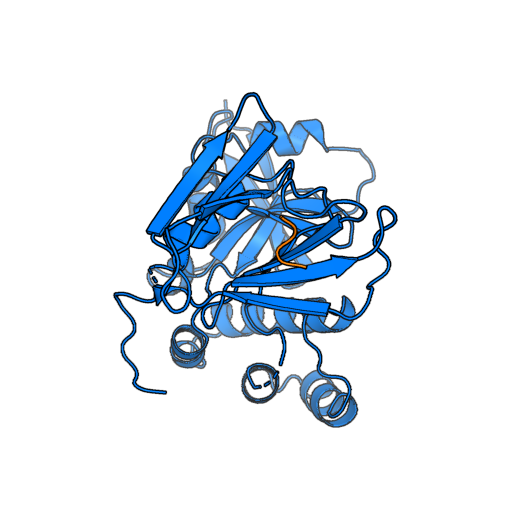9.222 -11.704 29.737 1.00 22.48 385 VAL A N 1
ATOM 897 C CA . VAL A 1 118 ? 8.038 -12.552 29.628 1.00 23.98 385 VAL A CA 1
ATOM 898 C C . VAL A 1 118 ? 7.001 -11.895 28.730 1.00 28.29 385 VAL A C 1
ATOM 899 O O . VAL A 1 118 ? 6.403 -12.537 27.855 1.00 32.18 385 VAL A O 1
ATOM 903 N N . ASP A 1 119 ? 6.785 -10.601 28.926 1.00 28.89 386 ASP A N 1
ATOM 904 C CA . ASP A 1 119 ? 5.864 -9.865 28.081 1.00 31.94 386 ASP A CA 1
ATOM 905 C C . ASP A 1 119 ? 6.368 -9.767 26.647 1.00 30.15 386 ASP A C 1
ATOM 906 O O . ASP A 1 119 ? 5.572 -9.781 25.707 1.00 30.93 386 ASP A O 1
ATOM 911 N N . ASP A 1 120 ? 7.675 -9.651 26.464 1.00 25.95 387 ASP A N 1
ATOM 912 C CA . ASP A 1 120 ? 8.234 -9.578 25.121 1.00 28.67 387 ASP A CA 1
ATOM 913 C C . ASP A 1 120 ? 8.120 -10.930 24.399 1.00 32.88 387 ASP A C 1
ATOM 914 O O . ASP A 1 120 ? 8.062 -10.970 23.161 1.00 31.14 387 ASP A O 1
ATOM 919 N N . VAL A 1 121 ? 8.068 -12.040 25.149 1.00 27.65 388 VAL A N 1
ATOM 920 C CA . VAL A 1 121 ? 7.786 -13.346 24.544 1.00 31.64 388 VAL A CA 1
ATOM 921 C C . VAL A 1 121 ? 6.320 -13.443 24.133 1.00 33.03 388 VAL A C 1
ATOM 922 O O . VAL A 1 121 ? 6.005 -13.833 23.002 1.00 26.91 388 VAL A O 1
ATOM 926 N N . LYS A 1 122 ? 5.408 -13.112 25.056 1.00 29.13 389 LYS A N 1
ATOM 927 C CA . LYS A 1 122 ? 3.976 -13.045 24.747 1.00 32.52 389 LYS A CA 1
ATOM 928 C C . LYS A 1 122 ? 3.685 -12.265 23.472 1.00 32.76 389 LYS A C 1
ATOM 929 O O . LYS A 1 122 ? 2.839 -12.666 22.666 1.00 32.78 389 LYS A O 1
ATOM 935 N N . LYS A 1 123 ? 4.346 -11.126 23.289 1.00 32.81 390 LYS A N 1
ATOM 936 C CA . LYS A 1 123 ? 4.052 -10.244 22.169 1.00 34.41 390 LYS A CA 1
ATOM 937 C C . LYS A 1 123 ? 4.717 -10.673 20.863 1.00 35.11 390 LYS A C 1
ATOM 938 O O . LYS A 1 123 ? 4.458 -10.046 19.833 1.00 38.92 390 LYS A O 1
ATOM 944 N N . GLY A 1 124 ? 5.587 -11.691 20.877 1.00 33.29 391 GLY A N 1
ATOM 945 C CA . GLY A 1 124 ? 6.256 -12.163 19.668 1.00 31.15 391 GLY A CA 1
ATOM 946 C C . GLY A 1 124 ? 7.608 -11.544 19.350 1.00 34.56 391 GLY A C 1
ATOM 947 O O . GLY A 1 124 ? 8.180 -11.853 18.299 1.00 36.38 391 GLY A O 1
ATOM 948 N N . TYR A 1 125 ? 8.144 -10.676 20.208 1.00 32.57 392 TYR A N 1
ATOM 949 C CA . TYR A 1 125 ? 9.413 -10.034 19.877 1.00 33.37 392 TYR A CA 1
ATOM 950 C C . TYR A 1 125 ? 10.570 -11.011 19.960 1.00 33.49 392 TYR A C 1
ATOM 951 O O . TYR A 1 125 ? 11.541 -10.900 19.205 1.00 30.32 392 TYR A O 1
ATOM 960 N N . ILE A 1 126 ? 10.497 -11.949 20.887 1.00 29.43 393 ILE A N 1
ATOM 961 C CA . ILE A 1 126 ? 11.547 -12.917 21.105 1.00 30.72 393 ILE A CA 1
ATOM 962 C C . ILE A 1 126 ? 11.031 -14.260 20.617 1.00 31.32 393 ILE A C 1
ATOM 963 O O . ILE A 1 126 ? 10.005 -14.753 21.104 1.00 32.52 393 ILE A O 1
ATOM 968 N N . LYS A 1 127 ? 11.732 -14.840 19.645 1.00 31.26 394 LYS A N 1
ATOM 969 C CA . LYS A 1 127 ? 11.277 -16.055 18.973 1.00 38.87 394 LYS A CA 1
ATOM 970 C C . LYS A 1 127 ? 11.751 -17.236 19.808 1.00 39.25 394 LYS A C 1
ATOM 971 O O . LYS A 1 127 ? 12.800 -17.831 19.568 1.00 39.13 394 LYS A O 1
ATOM 977 N N . ALA A 1 128 ? 10.954 -17.582 20.810 1.00 38.29 395 ALA A N 1
ATOM 978 C CA . ALA A 1 128 ? 11.339 -18.607 21.763 1.00 43.02 395 ALA A CA 1
ATOM 979 C C . ALA A 1 128 ? 10.522 -19.882 21.610 1.00 46.57 395 ALA A C 1
ATOM 980 O O . ALA A 1 128 ? 10.591 -20.754 22.489 1.00 43.95 395 ALA A O 1
ATOM 982 N N . GLU A 1 129 ? 9.793 -20.025 20.493 1.00 45.94 396 GLU A N 1
ATOM 983 C CA . GLU A 1 129 ? 8.798 -21.088 20.339 1.00 44.78 396 GLU A CA 1
ATOM 984 C C . GLU A 1 129 ? 9.400 -22.476 20.532 1.00 41.14 396 GLU A C 1
ATOM 985 O O . GLU A 1 129 ? 8.816 -23.323 21.219 1.00 38.37 396 GLU A O 1
ATOM 991 N N . GLU A 1 130 ? 10.554 -22.741 19.919 1.00 35.79 397 GLU A N 1
ATOM 992 C CA . GLU A 1 130 ? 11.065 -24.108 19.942 1.00 46.69 397 GLU A CA 1
ATOM 993 C C . GLU A 1 130 ? 11.425 -24.582 21.350 1.00 48.62 397 GLU A C 1
ATOM 994 O O . GLU A 1 130 ? 11.503 -25.795 21.576 1.00 51.73 397 GLU A O 1
ATOM 1000 N N . LYS A 1 131 ? 11.621 -23.665 22.307 1.00 42.51 398 LYS A N 1
ATOM 1001 C CA . LYS A 1 131 ? 11.854 -24.024 23.704 1.00 38.62 398 LYS A CA 1
ATOM 1002 C C . LYS A 1 131 ? 10.774 -23.441 24.610 1.00 36.64 398 LYS A C 1
ATOM 1003 O O . LYS A 1 131 ? 11.003 -23.201 25.800 1.00 31.94 398 LYS A O 1
ATOM 1009 N N . SER A 1 132 ? 9.581 -23.236 24.052 1.00 30.64 399 SER A N 1
ATOM 1010 C CA . SER A 1 132 ? 8.489 -22.632 24.805 1.00 37.29 399 SER A CA 1
ATOM 1011 C C . SER A 1 132 ? 8.169 -23.402 26.083 1.00 34.38 399 SER A C 1
ATOM 1012 O O . SER A 1 132 ? 7.906 -22.799 27.133 1.00 29.09 399 SER A O 1
ATOM 1015 N N . TYR A 1 133 ? 8.181 -24.735 26.015 1.00 34.67 400 TYR A N 1
ATOM 1016 C CA . TYR A 1 133 ? 7.823 -25.544 27.178 1.00 31.53 400 TYR A CA 1
ATOM 1017 C C . TYR A 1 133 ? 8.860 -25.426 28.292 1.00 32.20 400 TYR A C 1
ATOM 1018 O O . TYR A 1 133 ? 8.501 -25.291 29.474 1.00 29.75 400 TYR A O 1
ATOM 1027 N N . GLN A 1 134 ? 10.147 -25.493 27.935 1.00 24.55 401 GLN A N 1
ATOM 1028 C CA . GLN A 1 134 ? 11.215 -25.452 28.931 1.00 28.20 401 GLN A CA 1
ATOM 1029 C C . GLN A 1 134 ? 11.322 -24.075 29.584 1.00 29.06 401 GLN A C 1
ATOM 1030 O O . GLN A 1 134 ? 11.629 -23.974 30.778 1.00 28.13 401 GLN A O 1
ATOM 1036 N N . LEU A 1 135 ? 11.084 -23.003 28.822 1.00 22.09 402 LEU A N 1
ATOM 1037 C CA . LEU A 1 135 ? 10.992 -21.674 29.422 1.00 26.39 402 LEU A CA 1
ATOM 1038 C C . LEU A 1 135 ? 9.788 -21.559 30.351 1.00 30.86 402 LEU A C 1
ATOM 1039 O O . LEU A 1 135 ? 9.873 -20.927 31.415 1.00 24.10 402 LEU A O 1
ATOM 1044 N N . GLN A 1 136 ? 8.650 -22.128 29.940 1.00 29.17 403 GLN A N 1
ATOM 1045 C CA . GLN A 1 136 ? 7.432 -22.074 30.743 1.00 29.48 403 GLN A CA 1
ATOM 1046 C C . GLN A 1 136 ? 7.608 -22.737 32.106 1.00 30.65 403 GLN A C 1
ATOM 1047 O O . GLN A 1 136 ? 7.095 -22.237 33.114 1.00 30.80 403 GLN A O 1
ATOM 1053 N N . LYS A 1 137 ? 8.327 -23.863 32.171 1.00 29.41 404 LYS A N 1
ATOM 1054 C CA . LYS A 1 137 ? 8.563 -24.459 33.484 1.00 31.18 404 LYS A CA 1
ATOM 1055 C C . LYS A 1 137 ? 9.531 -23.641 34.332 1.00 26.93 404 LYS A C 1
ATOM 1056 O O . LYS A 1 137 ? 9.366 -23.594 35.556 1.00 26.66 404 LYS A O 1
ATOM 1062 N N . LEU A 1 138 ? 10.519 -22.966 33.728 1.00 22.63 405 LEU A N 1
ATOM 1063 C CA . LEU A 1 138 ? 11.330 -22.037 34.525 1.00 25.38 405 LEU A CA 1
ATOM 1064 C C . LEU A 1 138 ? 10.498 -20.840 34.976 1.00 29.14 405 LEU A C 1
ATOM 1065 O O . LEU A 1 138 ? 10.591 -20.410 36.132 1.00 26.62 405 LEU A O 1
ATOM 1070 N N . TYR A 1 139 ? 9.654 -20.313 34.085 1.00 24.34 406 TYR A N 1
ATOM 1071 C CA . TYR A 1 139 ? 8.726 -19.262 34.478 1.00 29.36 406 TYR A CA 1
ATOM 1072 C C . TYR A 1 139 ? 7.856 -19.699 35.658 1.00 29.44 406 TYR A C 1
ATOM 1073 O O . TYR A 1 139 ? 7.777 -18.996 36.670 1.00 30.17 406 TYR A O 1
ATOM 1082 N N . GLU A 1 140 ? 7.219 -20.874 35.556 1.00 26.63 407 GLU A N 1
ATOM 1083 C CA . GLU A 1 140 ? 6.367 -21.365 36.644 1.00 34.80 407 GLU A CA 1
ATOM 1084 C C . GLU A 1 140 ? 7.120 -21.471 37.967 1.00 29.21 407 GLU A C 1
ATOM 1085 O O . GLU A 1 140 ? 6.576 -21.128 39.020 1.00 33.25 407 GLU A O 1
ATOM 1091 N N . GLN A 1 141 ? 8.366 -21.948 37.946 1.00 30.60 408 GLN A N 1
ATOM 1092 C CA . GLN A 1 141 ? 9.131 -22.028 39.187 1.00 31.54 408 GLN A CA 1
ATOM 1093 C C . GLN A 1 141 ? 9.790 -20.705 39.584 1.00 34.19 408 GLN A C 1
ATOM 1094 O O . GLN A 1 141 ? 10.502 -20.669 40.598 1.00 32.46 408 GLN A O 1
ATOM 1100 N N . ARG A 1 142 ? 9.576 -19.625 38.824 1.00 32.75 409 ARG A N 1
ATOM 1101 C CA . ARG A 1 142 ? 10.138 -18.309 39.139 1.00 28.71 409 ARG A CA 1
ATOM 1102 C C . ARG A 1 142 ? 11.655 -18.377 39.250 1.00 29.13 409 ARG A C 1
ATOM 1103 O O . ARG A 1 142 ? 12.269 -17.735 40.098 1.00 28.35 409 ARG A O 1
ATOM 1111 N N . LYS A 1 143 ? 12.269 -19.168 38.377 1.00 24.27 410 LYS A N 1
ATOM 1112 C CA . LYS A 1 143 ? 13.722 -19.246 38.304 1.00 24.14 410 LYS A CA 1
ATOM 1113 C C . LYS A 1 143 ? 14.178 -18.160 37.342 1.00 26.64 410 LYS A C 1
ATOM 1114 O O . LYS A 1 143 ? 14.488 -18.407 36.175 1.00 22.74 410 LYS A O 1
ATOM 1120 N N . MET A 1 144 ? 14.242 -16.930 37.864 1.00 27.59 411 MET A N 1
ATOM 1121 C CA . MET A 1 144 ? 14.278 -15.758 36.996 1.00 27.77 411 MET A CA 1
ATOM 1122 C C . MET A 1 144 ? 15.589 -15.678 36.221 1.00 25.11 411 MET A C 1
ATOM 1123 O O . MET A 1 144 ? 15.590 -15.462 35.006 1.00 20.03 411 MET A O 1
ATOM 1128 N N . VAL A 1 145 ? 16.718 -15.866 36.905 1.00 21.92 412 VAL A N 1
ATOM 1129 C CA . VAL A 1 145 ? 18.011 -15.805 36.230 1.00 23.01 412 VAL A CA 1
ATOM 1130 C C . VAL A 1 145 ? 18.140 -16.930 35.211 1.00 23.20 412 VAL A C 1
ATOM 1131 O O . VAL A 1 145 ? 18.647 -16.733 34.096 1.00 21.70 412 VAL A O 1
ATOM 1135 N N . MET A 1 146 ? 17.707 -18.137 35.575 1.00 22.40 413 MET A N 1
ATOM 1136 C CA . MET A 1 146 ? 17.799 -19.255 34.636 1.00 25.24 413 MET A CA 1
ATOM 1137 C C . MET A 1 146 ? 16.924 -19.017 33.403 1.00 21.07 413 MET A C 1
ATOM 1138 O O . MET A 1 146 ? 17.330 -19.290 32.270 1.00 20.50 413 MET A O 1
ATOM 1143 N N . TYR A 1 147 ? 15.709 -18.528 33.618 1.00 19.97 414 TYR A N 1
ATOM 1144 C CA . TYR A 1 147 ? 14.833 -18.153 32.513 1.00 19.06 414 TYR A CA 1
ATOM 1145 C C . TYR A 1 147 ? 15.507 -17.138 31.598 1.00 18.88 414 TYR A C 1
ATOM 1146 O O . TYR A 1 147 ? 15.512 -17.301 30.376 1.00 21.83 414 TYR A O 1
ATOM 1155 N N . LEU A 1 148 ? 16.059 -16.058 32.172 1.00 17.80 415 LEU A N 1
ATOM 1156 C CA . LEU A 1 148 ? 16.738 -15.045 31.362 1.00 17.76 415 LEU A CA 1
ATOM 1157 C C . LEU A 1 148 ? 17.986 -15.597 30.674 1.00 21.79 415 LEU A C 1
ATOM 1158 O O . LEU A 1 148 ? 18.254 -15.272 29.506 1.00 20.81 415 LEU A O 1
ATOM 1163 N N . ASN A 1 149 ? 18.774 -16.424 31.373 1.00 20.52 416 ASN A N 1
ATOM 1164 C CA . ASN A 1 149 ? 19.996 -16.939 30.761 1.00 23.15 416 ASN A CA 1
ATOM 1165 C C . ASN A 1 149 ? 19.681 -17.773 29.523 1.00 23.59 416 ASN A C 1
ATOM 1166 O O . ASN A 1 149 ? 20.430 -17.741 28.539 1.00 25.75 416 ASN A O 1
ATOM 1171 N N . MET A 1 150 ? 18.594 -18.552 29.578 1.00 22.64 417 MET A N 1
ATOM 1172 C CA . MET A 1 150 ? 18.068 -19.244 28.400 1.00 27.95 417 MET A CA 1
ATOM 1173 C C . MET A 1 150 ? 17.548 -18.267 27.350 1.00 22.63 417 MET A C 1
ATOM 1174 O O . MET A 1 150 ? 17.919 -18.350 26.178 1.00 25.82 417 MET A O 1
ATOM 1179 N N . LEU A 1 151 ? 16.672 -17.340 27.746 1.00 23.38 418 LEU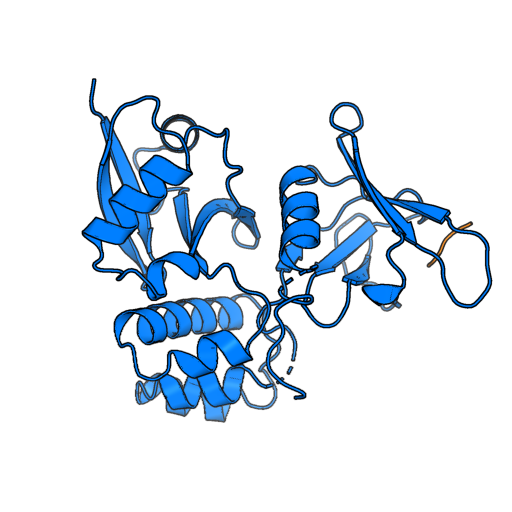 A N 1
ATOM 1180 C CA . LEU A 1 151 ? 16.026 -16.466 26.764 1.00 24.28 418 LEU A CA 1
ATOM 1181 C C . LEU A 1 151 ? 17.015 -15.571 26.021 1.00 26.94 418 LEU A C 1
ATOM 1182 O O . LEU A 1 151 ? 16.777 -15.216 24.859 1.00 25.05 418 LEU A O 1
ATOM 1187 N N . ARG A 1 152 ? 18.115 -15.182 26.667 1.00 24.71 419 ARG A N 1
ATOM 1188 C CA . ARG A 1 152 ? 19.083 -14.294 26.033 1.00 23.75 419 ARG A CA 1
ATOM 1189 C C . ARG A 1 152 ? 19.746 -14.940 24.825 1.00 26.02 419 ARG A C 1
ATOM 1190 O O . ARG A 1 152 ? 20.371 -14.240 24.025 1.00 23.81 419 ARG A O 1
ATOM 1198 N N . THR A 1 153 ? 19.632 -16.259 24.682 1.00 23.73 420 THR A N 1
ATOM 1199 C CA . THR A 1 153 ? 20.195 -16.983 23.542 1.00 27.73 420 THR A CA 1
ATOM 1200 C C . THR A 1 153 ? 19.214 -17.097 22.359 1.00 31.98 420 THR A C 1
ATOM 1201 O O . THR A 1 153 ? 19.585 -17.655 21.329 1.00 33.55 420 THR A O 1
ATOM 1215 N N . GLU A 1 155 ? 16.462 -15.613 19.228 1.00 35.05 422 GLU A N 1
ATOM 1216 C CA . GLU A 1 155 ? 16.432 -14.539 18.242 1.00 27.36 422 GLU A CA 1
ATOM 1217 C C . GLU A 1 155 ? 15.528 -13.448 18.771 1.00 23.97 422 GLU A C 1
ATOM 1218 O O . GLU A 1 155 ? 14.487 -13.714 19.388 1.00 25.73 422 GLU A O 1
ATOM 1224 N N . GLY A 1 156 ? 15.943 -12.212 18.541 1.00 22.13 423 GLY A N 1
ATOM 1225 C CA . GLY A 1 156 ? 15.141 -11.083 18.906 1.00 25.57 423 GLY A CA 1
ATOM 1226 C C . GLY A 1 156 ? 15.339 -10.567 20.317 1.00 24.33 423 GLY A C 1
ATOM 1227 O O . GLY A 1 156 ? 14.742 -9.541 20.660 1.00 24.96 423 GLY A O 1
ATOM 1228 N N . TYR A 1 157 ? 16.140 -11.225 21.148 1.00 20.20 424 TYR A N 1
ATOM 1229 C CA . TYR A 1 157 ? 16.464 -10.617 22.436 1.00 22.86 424 TYR A CA 1
ATOM 1230 C C . TYR A 1 157 ? 17.258 -9.325 22.216 1.00 26.59 424 TYR A C 1
ATOM 1231 O O . TYR A 1 157 ? 18.230 -9.304 21.450 1.00 26.27 424 TYR A O 1
ATOM 1240 N N . ASN A 1 158 ? 16.823 -8.242 22.886 1.00 17.99 425 ASN A N 1
ATOM 1241 C CA . ASN A 1 158 ? 17.427 -6.912 22.785 1.00 24.01 425 ASN A CA 1
ATOM 1242 C C . ASN A 1 158 ? 17.464 -6.405 21.331 1.00 20.91 425 ASN A C 1
ATOM 1243 O O . ASN A 1 158 ? 18.452 -5.821 20.877 1.00 25.21 425 ASN A O 1
ATOM 1248 N N . GLU A 1 159 ? 16.372 -6.630 20.606 1.00 19.54 426 GLU A N 1
ATOM 1249 C CA . GLU A 1 159 ? 16.129 -6.083 19.271 1.00 26.34 426 GLU A CA 1
ATOM 1250 C C . GLU A 1 159 ? 14.949 -5.119 19.358 1.00 28.05 426 GLU A C 1
ATOM 1251 O O . GLU A 1 159 ? 13.931 -5.453 19.967 1.00 25.29 426 GLU A O 1
ATOM 1257 N N . ILE A 1 160 ? 15.092 -3.918 18.791 1.00 24.06 427 ILE A N 1
ATOM 1258 C CA . ILE A 1 160 ? 13.995 -2.954 18.718 1.00 18.77 427 ILE A CA 1
ATOM 1259 C C . ILE A 1 160 ? 13.325 -3.106 17.357 1.00 22.49 427 ILE A C 1
ATOM 1260 O O . ILE A 1 160 ? 13.984 -2.958 16.324 1.00 19.24 427 ILE A O 1
ATOM 1265 N N . ILE A 1 161 ? 12.020 -3.366 17.341 1.00 23.18 428 ILE A N 1
ATOM 1266 C CA . ILE A 1 161 ? 11.256 -3.539 16.108 1.00 22.71 428 ILE A CA 1
ATOM 1267 C C . ILE A 1 161 ? 10.331 -2.350 15.960 1.00 22.18 428 ILE A C 1
ATOM 1268 O O . ILE A 1 161 ? 9.560 -2.050 16.873 1.00 20.36 428 ILE A O 1
ATOM 1273 N N . PHE A 1 162 ? 10.374 -1.709 14.808 1.00 18.70 429 PHE A N 1
ATOM 1274 C CA . PHE A 1 162 ? 9.586 -0.542 14.495 1.00 17.01 429 PHE A CA 1
ATOM 1275 C C . PHE A 1 162 ? 8.388 -0.918 13.633 1.00 22.58 429 PHE A C 1
ATOM 1276 O O . PHE A 1 162 ? 8.456 -1.872 12.857 1.00 24.74 429 PHE A O 1
ATOM 1284 N N . PRO A 1 163 ? 7.284 -0.179 13.749 1.00 16.94 430 PRO A N 1
ATOM 1285 C CA . PRO A 1 163 ? 6.113 -0.460 12.909 1.00 22.67 430 PRO A CA 1
ATOM 1286 C C . PRO A 1 163 ? 6.429 -0.265 11.431 1.00 25.39 430 PRO A C 1
ATOM 1287 O O . PRO A 1 163 ? 7.266 0.563 11.053 1.00 24.78 430 PRO A O 1
ATOM 1291 N N . HIS A 1 164 ? 5.768 -1.061 10.588 1.00 24.43 431 HIS A N 1
ATOM 1292 C CA . HIS A 1 164 ? 6.049 -1.000 9.151 1.00 26.40 431 HIS A CA 1
ATOM 1293 C C . HIS A 1 164 ? 5.799 0.403 8.610 1.00 26.31 431 HIS A C 1
ATOM 1294 O O . HIS A 1 164 ? 4.902 1.119 9.064 1.00 26.51 431 HIS A O 1
ATOM 1301 N N . CYS A 1 165 ? 6.612 0.804 7.644 1.00 24.28 432 CYS A N 1
ATOM 1302 C CA . CYS A 1 165 ? 6.465 2.123 7.048 1.00 27.57 432 CYS A CA 1
ATOM 1303 C C . CYS A 1 165 ? 7.130 2.122 5.676 1.00 29.92 432 CYS A C 1
ATOM 1304 O O . CYS A 1 165 ? 7.893 1.209 5.330 1.00 26.77 432 CYS A O 1
ATOM 1307 N N . ALA A 1 166 ? 6.870 3.194 4.927 1.00 27.71 433 ALA A N 1
ATOM 1308 C CA . ALA A 1 166 ? 7.405 3.377 3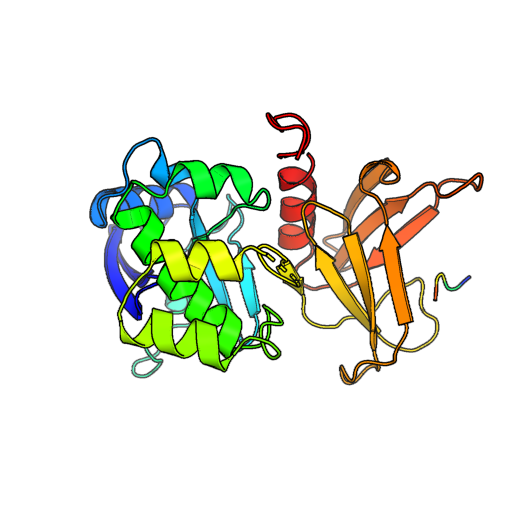.582 1.00 31.60 433 ALA A CA 1
ATOM 1309 C C . ALA A 1 166 ? 8.911 3.631 3.604 1.00 33.85 433 ALA A C 1
ATOM 1310 O O . ALA A 1 166 ? 9.485 4.126 4.584 1.00 34.89 433 ALA A O 1
ATOM 1312 N N . CYS A 1 167 ? 9.544 3.284 2.488 1.00 34.75 434 CYS A N 1
ATOM 1313 C CA . CYS A 1 167 ? 10.985 3.365 2.288 1.00 32.65 434 CYS A CA 1
ATOM 1314 C C . CYS A 1 167 ? 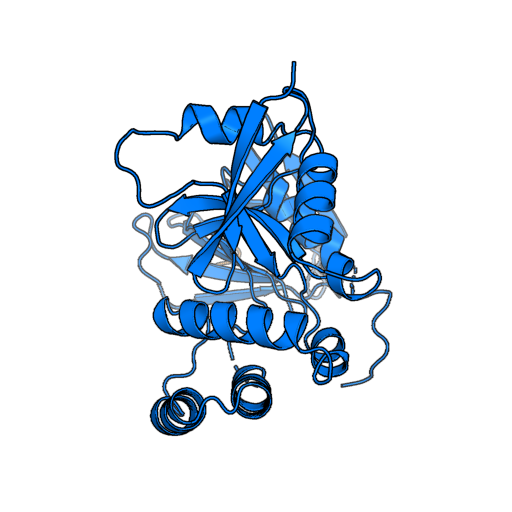11.253 3.799 0.850 1.00 43.49 434 CYS A C 1
ATOM 1315 O O . CYS A 1 167 ? 10.680 3.225 -0.085 1.00 41.29 434 CYS A O 1
ATOM 1318 N N . ASP A 1 168 ? 12.133 4.794 0.667 1.00 38.05 435 ASP A N 1
ATOM 1319 C CA . ASP A 1 168 ? 12.366 5.322 -0.678 1.00 40.58 435 ASP A CA 1
ATOM 1320 C C . ASP A 1 168 ? 13.175 4.371 -1.546 1.00 43.94 435 ASP A C 1
ATOM 1321 O O . ASP A 1 168 ? 13.286 4.599 -2.754 1.00 54.63 435 ASP A O 1
ATOM 1326 N N . SER A 1 169 ? 13.713 3.300 -0.976 1.00 41.61 436 SER A N 1
ATOM 1327 C CA . SER A 1 169 ? 14.471 2.323 -1.737 1.00 48.82 436 SER A CA 1
ATOM 1328 C C . SER A 1 169 ? 13.680 1.043 -1.987 1.00 49.15 436 SER A C 1
ATOM 1329 O O . SER A 1 169 ? 14.274 -0.013 -2.208 1.00 47.35 436 SER A O 1
ATOM 1332 N N . ARG A 1 170 ? 12.352 1.120 -1.930 1.00 46.11 437 ARG A N 1
ATOM 1333 C CA . ARG A 1 170 ? 11.456 0.061 -2.372 1.00 45.05 437 ARG A CA 1
ATOM 1334 C C . ARG A 1 170 ? 10.467 0.685 -3.333 1.00 45.17 437 ARG A C 1
ATOM 1335 O O . ARG A 1 170 ? 9.915 1.752 -3.044 1.00 44.52 437 ARG A O 1
ATOM 1343 N N . ARG A 1 171 ? 10.244 0.029 -4.469 1.00 40.82 438 ARG A N 1
ATOM 1344 C CA . ARG A 1 171 ? 9.299 0.572 -5.432 1.00 36.60 438 ARG A CA 1
ATOM 1345 C C . ARG A 1 171 ? 7.868 0.426 -4.922 1.00 32.70 438 ARG A C 1
ATOM 1346 O O . ARG A 1 171 ? 7.083 1.378 -4.969 1.00 39.99 438 ARG A O 1
ATOM 1354 N N . LYS A 1 172 ? 7.513 -0.759 -4.428 1.00 34.04 439 LYS A N 1
ATOM 1355 C CA . LYS A 1 172 ? 6.202 -1.019 -3.849 1.00 37.63 439 LYS A CA 1
ATOM 1356 C C . LYS A 1 172 ? 6.368 -1.822 -2.569 1.00 39.30 439 LYS A C 1
ATOM 1357 O O . LYS A 1 172 ? 7.101 -2.816 -2.546 1.00 37.07 439 LYS A O 1
ATOM 1363 N N . GLY A 1 173 ? 5.678 -1.408 -1.520 1.00 33.03 440 GLY A N 1
ATOM 1364 C CA . GLY A 1 173 ? 5.726 -2.126 -0.262 1.00 33.40 440 GLY A CA 1
ATOM 1365 C C . GLY A 1 173 ? 6.486 -1.352 0.802 1.00 35.96 440 GLY A C 1
ATOM 1366 O O . GLY A 1 173 ? 7.079 -0.295 0.559 1.00 36.14 440 GLY A O 1
ATOM 1367 N N . HIS A 1 174 ? 6.461 -1.912 2.000 1.00 39.48 441 HIS A N 1
ATOM 1368 C CA . HIS A 1 174 ? 6.971 -1.263 3.198 1.00 28.78 441 HIS A CA 1
ATOM 1369 C C . HIS A 1 174 ? 8.168 -2.042 3.737 1.00 33.52 441 HIS A C 1
ATOM 1370 O O . HIS A 1 174 ? 8.568 -3.071 3.189 1.00 31.17 441 HIS A O 1
ATOM 1377 N N . VAL A 1 175 ? 8.752 -1.526 4.819 1.00 25.28 442 VAL A N 1
ATOM 1378 C CA . VAL A 1 175 ? 9.825 -2.199 5.528 1.00 22.82 442 VAL A CA 1
ATOM 1379 C C . VAL A 1 175 ? 9.468 -2.187 7.012 1.00 23.25 442 VAL A C 1
ATOM 1380 O O . VAL A 1 175 ? 8.780 -1.285 7.502 1.00 21.08 442 VAL A O 1
ATOM 1384 N N . ILE A 1 176 ? 9.882 -3.236 7.708 1.00 22.17 443 ILE A N 1
ATOM 1385 C CA . ILE A 1 176 ? 9.897 -3.276 9.164 1.00 24.04 443 ILE A CA 1
ATOM 1386 C C . ILE A 1 176 ? 11.362 -3.264 9.561 1.00 24.30 443 ILE A C 1
ATOM 1387 O O . ILE A 1 176 ? 12.135 -4.118 9.112 1.00 25.22 443 ILE A O 1
ATOM 1392 N N . THR A 1 177 ? 11.779 -2.269 10.340 1.00 20.56 444 THR A N 1
ATOM 1393 C CA . THR A 1 177 ? 13.189 -2.192 10.661 1.00 24.25 444 THR A CA 1
ATOM 1394 C C . THR A 1 177 ? 13.432 -2.754 12.050 1.00 21.53 444 THR A C 1
ATOM 1395 O O . THR A 1 177 ? 12.603 -2.619 12.962 1.00 22.79 444 THR A O 1
ATOM 1399 N N . ALA A 1 178 ? 14.539 -3.462 12.169 1.00 26.97 445 ALA A N 1
ATOM 1400 C CA . ALA A 1 178 ? 14.914 -4.169 13.384 1.00 28.00 445 ALA A CA 1
ATOM 1401 C C . ALA A 1 178 ? 16.340 -3.763 13.718 1.00 28.37 445 ALA A C 1
ATOM 1402 O O . ALA A 1 178 ? 17.244 -3.896 12.880 1.00 21.36 445 ALA A O 1
ATOM 1404 N N . ILE A 1 179 ? 16.538 -3.230 14.918 1.00 21.21 446 ILE A N 1
ATOM 1405 C CA . ILE A 1 179 ? 17.819 -2.666 15.309 1.00 19.33 446 ILE A CA 1
ATOM 1406 C C . ILE A 1 179 ? 18.353 -3.494 16.469 1.00 23.36 446 ILE A C 1
ATOM 1407 O O . ILE A 1 179 ? 17.694 -3.625 17.507 1.00 23.76 446 ILE A O 1
ATOM 1412 N N . SER A 1 180 ? 19.527 -4.075 16.291 1.00 25.31 447 SER A N 1
ATOM 1413 C CA . SER A 1 180 ? 20.168 -4.804 17.376 1.00 28.60 447 SER A CA 1
ATOM 1414 C C . SER A 1 180 ? 21.656 -4.493 17.343 1.00 26.97 447 SER A C 1
ATOM 1415 O O . SER A 1 180 ? 22.159 -3.872 16.401 1.00 20.33 447 SER A O 1
ATOM 1418 N N . ILE A 1 181 ? 22.360 -4.952 18.381 1.00 22.82 448 ILE A N 1
ATOM 1419 C CA . ILE A 1 181 ? 23.801 -4.761 18.458 1.00 23.10 448 ILE A CA 1
ATOM 1420 C C . ILE A 1 181 ? 24.530 -5.465 17.332 1.00 27.93 448 ILE A C 1
ATOM 1421 O O . ILE A 1 181 ? 25.646 -5.060 16.974 1.00 24.82 448 ILE A O 1
ATOM 1426 N N . THR A 1 182 ? 23.934 -6.511 16.759 1.00 24.30 449 THR A N 1
ATOM 1427 C CA . THR A 1 182 ? 24.647 -7.294 15.761 1.00 31.45 449 THR A CA 1
ATOM 1428 C C . THR A 1 182 ? 24.488 -6.737 14.347 1.00 30.40 449 THR A C 1
ATOM 1429 O O . THR A 1 182 ? 25.437 -6.803 13.568 1.00 30.62 449 THR A O 1
ATOM 1433 N N . HIS A 1 183 ? 23.332 -6.180 13.981 1.00 31.84 450 HIS A N 1
ATOM 1434 C CA A HIS A 1 183 ? 23.207 -5.485 12.703 0.46 33.36 450 HIS A CA 1
ATOM 1435 C CA B HIS A 1 183 ? 23.216 -5.469 12.710 0.54 31.80 450 HIS A CA 1
ATOM 1436 C C . HIS A 1 183 ? 21.883 -4.724 12.677 1.00 31.71 450 HIS A C 1
ATOM 1437 O O . HIS A 1 183 ? 21.051 -4.862 13.573 1.00 27.40 450 HIS A O 1
ATOM 1450 N N . PHE A 1 184 ? 21.731 -3.922 11.627 1.00 23.47 451 PHE A N 1
ATOM 1451 C CA . PHE A 1 184 ? 20.518 -3.177 11.307 1.00 20.38 451 PHE A CA 1
ATOM 1452 C C . PHE A 1 184 ? 19.798 -3.947 10.196 1.00 29.88 451 PHE A C 1
ATOM 1453 O O . PHE A 1 184 ? 20.380 -4.194 9.135 1.00 31.50 451 PHE A O 1
ATOM 1461 N N . LYS A 1 185 ? 18.568 -4.389 10.451 1.00 29.33 452 LYS A N 1
ATOM 1462 C CA . LYS A 1 185 ? 17.843 -5.265 9.532 1.00 29.58 452 LYS A CA 1
ATOM 1463 C C . LYS A 1 185 ? 16.578 -4.592 9.030 1.00 28.94 452 LYS A C 1
ATOM 1464 O O . LYS A 1 185 ? 15.827 -3.998 9.811 1.00 32.03 452 LYS A O 1
ATOM 1470 N N . LEU A 1 186 ? 16.345 -4.691 7.723 1.00 29.35 453 LEU A N 1
ATOM 1471 C CA . LEU A 1 186 ? 15.080 -4.305 7.111 1.00 30.05 453 LEU A CA 1
ATOM 1472 C C . LEU A 1 186 ? 14.371 -5.560 6.613 1.00 33.64 453 LEU A C 1
ATOM 1473 O O . LEU A 1 186 ? 14.934 -6.318 5.814 1.00 33.83 453 LEU A O 1
ATOM 1478 N N . HIS A 1 187 ? 13.150 -5.783 7.094 1.00 34.16 454 HIS A N 1
ATOM 1479 C CA . HIS A 1 187 ? 12.284 -6.852 6.615 1.00 31.82 454 HIS A CA 1
ATOM 1480 C C . HIS A 1 187 ? 11.280 -6.277 5.624 1.00 32.86 454 HIS A C 1
ATOM 1481 O O . HIS A 1 187 ? 10.575 -5.313 5.940 1.00 27.02 454 HIS A O 1
ATOM 1488 N N . ALA A 1 188 ? 11.210 -6.874 4.433 1.00 34.77 455 ALA A N 1
ATOM 1489 C CA . ALA A 1 188 ? 10.209 -6.474 3.451 1.00 33.54 455 ALA A CA 1
ATOM 1490 C C . ALA A 1 188 ? 8.821 -6.947 3.862 1.00 30.65 455 ALA A C 1
ATOM 1491 O O . ALA A 1 188 ? 8.643 -8.075 4.329 1.00 34.14 455 ALA A O 1
ATOM 1493 N N . CYS A 1 189 ? 7.829 -6.082 3.663 1.00 29.38 456 CYS A N 1
ATOM 1494 C CA . CYS A 1 189 ? 6.439 -6.444 3.897 1.00 37.15 456 CYS A CA 1
ATOM 1495 C C . CYS A 1 189 ? 5.543 -5.606 2.993 1.00 38.51 456 CYS A C 1
ATOM 1496 O O . CYS A 1 189 ? 5.982 -4.638 2.369 1.00 37.13 456 CYS A O 1
ATOM 1499 N N . THR A 1 190 ? 4.265 -5.980 2.941 1.00 41.19 457 THR A N 1
ATOM 1500 C CA . THR A 1 190 ? 3.324 -5.240 2.114 1.00 43.46 457 THR A CA 1
ATOM 1501 C C . THR A 1 190 ? 2.997 -3.892 2.750 1.00 42.95 457 THR A C 1
ATOM 1502 O O . THR A 1 190 ? 3.378 -3.595 3.891 1.00 42.93 457 THR A O 1
ATOM 1506 N N . GLU A 1 191 ? 2.273 -3.066 1.990 1.00 40.30 458 GLU A N 1
ATOM 1507 C CA . GLU A 1 191 ? 1.761 -1.801 2.509 1.00 48.26 458 GLU A CA 1
ATOM 1508 C C . GLU A 1 191 ? 0.777 -2.006 3.657 1.00 49.31 458 GLU A C 1
ATOM 1509 O O . GLU A 1 191 ? 0.462 -1.041 4.363 1.00 45.04 458 GLU A O 1
ATOM 1515 N N . GLU A 1 192 ? 0.283 -3.233 3.849 1.00 48.93 459 GLU A N 1
ATOM 1516 C CA . GLU A 1 192 ? -0.564 -3.579 4.979 1.00 53.98 459 GLU A CA 1
ATOM 1517 C C . GLU A 1 192 ? 0.225 -4.028 6.201 1.00 48.85 459 GLU A C 1
ATOM 1518 O O . GLU A 1 192 ? -0.331 -4.050 7.305 1.00 52.84 459 GLU A O 1
ATOM 1524 N N . GLY A 1 193 ? 1.489 -4.401 6.027 1.00 44.97 460 GLY A N 1
ATOM 1525 C CA . GLY A 1 193 ? 2.281 -4.967 7.096 1.00 39.21 460 GLY A CA 1
ATOM 1526 C C . GLY A 1 193 ? 2.330 -6.478 7.132 1.00 47.93 460 GLY A C 1
ATOM 1527 O O . GLY A 1 193 ? 2.634 -7.043 8.189 1.00 47.31 460 GLY A O 1
ATOM 1528 N N . GLN A 1 194 ? 2.031 -7.150 6.027 1.00 46.75 461 GLN A N 1
ATOM 1529 C CA . GLN A 1 194 ? 2.169 -8.596 5.956 1.00 50.35 461 GLN A CA 1
ATOM 1530 C C . GLN A 1 194 ? 3.577 -8.930 5.472 1.00 47.57 461 GLN A C 1
ATOM 1531 O O . GLN A 1 194 ? 3.994 -8.479 4.398 1.00 46.97 461 GLN A O 1
ATOM 1537 N N . LEU A 1 195 ? 4.304 -9.714 6.262 1.00 45.28 462 LEU A N 1
ATOM 1538 C CA . LEU A 1 195 ? 5.693 -10.025 5.936 1.00 41.35 462 LEU A CA 1
ATOM 1539 C C . LEU A 1 195 ? 5.803 -10.692 4.575 1.00 50.47 462 LEU A C 1
ATOM 1540 O O . LEU A 1 195 ? 5.158 -11.711 4.315 1.00 56.59 462 LEU A O 1
ATOM 1545 N N . GLU A 1 196 ? 6.638 -10.128 3.707 1.00 50.38 463 GLU A N 1
ATOM 1546 C CA . GLU A 1 196 ? 6.947 -10.827 2.470 1.00 53.34 463 GLU A CA 1
ATOM 1547 C C . GLU A 1 196 ? 7.889 -11.968 2.828 1.00 58.13 463 GLU A C 1
ATOM 1548 O O . GLU A 1 196 ? 7.519 -12.851 3.604 1.00 64.09 463 GLU A O 1
ATOM 1554 N N . ASN A 1 197 ? 9.096 -11.976 2.296 1.00 59.21 464 ASN A N 1
ATOM 1555 C CA . ASN A 1 197 ? 10.018 -13.029 2.753 1.00 60.78 464 ASN A CA 1
ATOM 1556 C C . ASN A 1 197 ? 11.463 -12.638 2.584 1.00 57.68 464 ASN A C 1
ATOM 1557 O O . ASN A 1 197 ? 12.338 -13.533 2.626 1.00 54.54 464 ASN A O 1
ATOM 1562 N N . GLN A 1 198 ? 11.779 -11.375 2.379 1.00 52.54 465 GLN A N 1
ATOM 1563 C CA . GLN A 1 198 ? 13.129 -10.910 2.149 1.00 50.34 465 GLN A CA 1
ATOM 1564 C C . GLN A 1 198 ? 13.585 -10.091 3.348 1.00 42.17 465 GLN A C 1
ATOM 1565 O O . GLN A 1 198 ? 12.770 -9.486 4.047 1.00 43.44 465 GLN A O 1
ATOM 1571 N N . VAL A 1 199 ? 14.900 -10.094 3.580 1.00 46.47 466 VAL A N 1
ATOM 1572 C CA . VAL A 1 199 ? 15.540 -9.438 4.718 1.00 40.30 466 VAL A CA 1
ATOM 1573 C C . VAL A 1 199 ? 16.916 -8.937 4.296 1.00 41.23 466 VAL A C 1
ATOM 1574 O O . VAL A 1 199 ? 17.768 -9.732 3.889 1.00 48.40 466 VAL A O 1
ATOM 1578 N N . ILE A 1 200 ? 17.147 -7.624 4.389 1.00 33.18 467 ILE A N 1
ATOM 1579 C CA . ILE A 1 200 ? 18.477 -7.028 4.251 1.00 31.49 467 ILE A CA 1
ATOM 1580 C C . ILE A 1 200 ? 19.058 -6.768 5.633 1.00 36.48 467 ILE A C 1
ATOM 1581 O O . ILE A 1 200 ? 18.394 -6.178 6.502 1.00 31.34 467 ILE A O 1
ATOM 1586 N N . ALA A 1 201 ? 20.320 -7.149 5.817 1.00 30.72 468 ALA A N 1
ATOM 1587 C CA . ALA A 1 201 ? 21.034 -7.010 7.086 1.00 31.92 468 ALA A CA 1
ATOM 1588 C C . ALA A 1 201 ? 22.298 -6.184 6.849 1.00 42.05 468 ALA A C 1
ATOM 1589 O O . ALA A 1 201 ? 23.294 -6.699 6.325 1.00 50.84 468 ALA A O 1
ATOM 1591 N N . PHE A 1 202 ? 22.262 -4.913 7.242 1.00 29.05 469 PHE A N 1
ATOM 1592 C CA . PHE A 1 202 ? 23.431 -4.045 7.173 1.00 33.65 469 PHE A CA 1
ATOM 1593 C C . PHE A 1 202 ? 24.304 -4.225 8.404 1.00 35.26 469 PHE A C 1
ATOM 1594 O O . PHE A 1 202 ? 23.807 -4.178 9.531 1.00 33.62 469 PHE A O 1
ATOM 1602 N N . GLU A 1 203 ? 25.604 -4.400 8.196 1.00 38.08 470 GLU A N 1
ATOM 1603 C CA . GLU A 1 203 ? 26.538 -4.359 9.312 1.00 38.74 470 GLU A CA 1
ATOM 1604 C C . GLU A 1 203 ? 26.735 -2.919 9.783 1.00 34.34 470 GLU A C 1
ATOM 1605 O O . GLU A 1 203 ? 26.689 -1.969 8.993 1.00 32.09 470 GLU A O 1
ATOM 1611 N N . TRP A 1 204 ? 26.930 -2.759 11.095 1.00 31.09 471 TRP A N 1
ATOM 1612 C CA . TRP A 1 204 ? 27.166 -1.420 11.634 1.00 27.80 471 TRP A CA 1
ATOM 1613 C C . TRP A 1 204 ? 28.440 -0.818 11.056 1.00 32.33 471 TRP A C 1
ATOM 1614 O O . TRP A 1 204 ? 28.496 0.390 10.814 1.00 30.02 471 TRP A O 1
ATOM 1625 N N . ASP A 1 205 ? 29.450 -1.651 10.783 1.00 36.62 472 ASP A N 1
ATOM 1626 C CA . ASP A 1 205 ? 30.674 -1.173 10.143 1.00 45.68 472 ASP A CA 1
ATOM 1627 C C . ASP A 1 205 ? 30.406 -0.523 8.782 1.00 40.77 472 ASP A C 1
ATOM 1628 O O . ASP A 1 205 ? 31.134 0.387 8.376 1.00 48.37 472 ASP A O 1
ATOM 1633 N N . GLU A 1 206 ? 29.372 -0.963 8.066 1.00 38.96 473 GLU A N 1
ATOM 1634 C CA . GLU A 1 206 ? 29.041 -0.362 6.778 1.00 41.88 473 GLU A CA 1
ATOM 1635 C C . GLU A 1 206 ? 28.379 1.013 6.904 1.00 41.73 473 GLU A C 1
ATOM 1636 O O . GLU A 1 206 ? 28.290 1.743 5.904 1.00 33.29 473 GLU A O 1
ATOM 1642 N N . MET A 1 207 ? 27.909 1.385 8.101 1.00 34.74 474 MET A N 1
ATOM 1643 C CA . MET A 1 207 ? 27.197 2.648 8.280 1.00 34.90 474 MET A CA 1
ATOM 1644 C C . MET A 1 207 ? 28.167 3.827 8.179 1.00 34.04 474 MET A C 1
ATOM 1645 O O . MET A 1 207 ? 29.097 3.951 8.982 1.00 33.92 474 MET A O 1
ATOM 1650 N N . GLN A 1 208 ? 27.932 4.715 7.220 1.00 32.45 475 GLN A N 1
ATOM 1651 C CA . GLN A 1 208 ? 28.768 5.900 7.037 1.00 38.39 475 GLN A CA 1
ATOM 1652 C C . GLN A 1 208 ? 28.266 7.083 7.865 1.00 34.35 475 GLN A C 1
ATOM 1653 O O . GLN A 1 208 ? 29.002 7.650 8.675 1.00 35.28 475 GLN 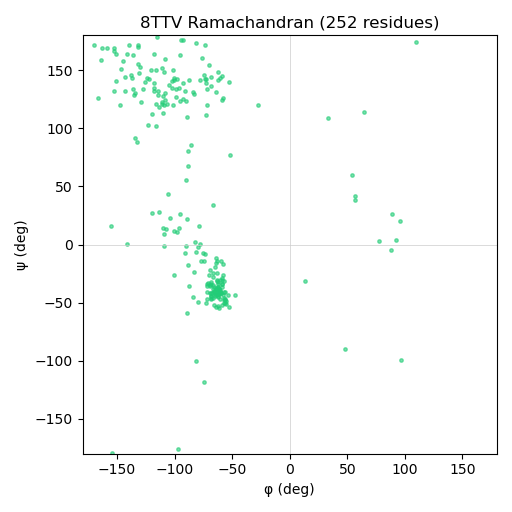A O 1
ATOM 1659 N N . ARG A 1 209 ? 27.033 7.500 7.627 1.00 30.22 476 ARG A N 1
ATOM 1660 C CA . ARG A 1 209 ? 26.445 8.561 8.418 1.00 32.40 476 ARG A CA 1
ATOM 1661 C C . ARG A 1 209 ? 24.940 8.371 8.423 1.00 29.37 476 ARG A C 1
ATOM 1662 O O . ARG A 1 209 ? 24.382 7.576 7.665 1.00 31.05 476 ARG A O 1
ATOM 1670 N N . TRP A 1 210 ? 24.289 9.093 9.318 1.00 29.04 477 TRP A N 1
ATOM 1671 C CA . TRP A 1 210 ? 22.855 8.972 9.469 1.00 26.84 477 TRP A CA 1
ATOM 1672 C C . TRP A 1 210 ? 22.331 10.314 9.958 1.00 31.58 477 TRP A C 1
ATOM 1673 O O . TRP A 1 210 ? 23.089 11.162 10.435 1.00 26.57 477 TRP A O 1
ATOM 1684 N N . ASP A 1 211 ? 21.024 10.501 9.832 1.00 25.81 478 ASP A N 1
ATOM 1685 C CA . ASP A 1 211 ? 20.442 11.809 10.061 1.00 31.28 478 ASP A CA 1
ATOM 1686 C C . ASP A 1 211 ? 18.929 11.656 10.091 1.00 30.10 478 ASP A C 1
ATOM 1687 O O . ASP A 1 211 ? 18.386 10.573 9.848 1.00 25.00 478 ASP A O 1
ATOM 1692 N N . THR A 1 212 ? 18.259 12.740 10.457 1.00 29.10 479 THR A N 1
ATOM 1693 C CA . THR A 1 212 ? 16.810 12.813 10.416 1.00 32.60 479 THR A CA 1
ATOM 1694 C C . THR A 1 212 ? 16.403 13.908 9.449 1.00 33.17 479 THR A C 1
ATOM 1695 O O . THR A 1 212 ? 17.199 14.776 9.096 1.00 33.93 479 THR A O 1
ATOM 1699 N N . ASP A 1 213 ? 15.137 13.867 9.062 1.00 37.20 480 ASP A N 1
ATOM 1700 C CA . ASP A 1 213 ? 14.514 14.882 8.214 1.00 39.61 480 ASP A CA 1
ATOM 1701 C C . ASP A 1 213 ? 13.160 15.200 8.849 1.00 43.86 480 ASP A C 1
ATOM 1702 O O . ASP A 1 213 ? 12.164 14.531 8.568 1.00 43.64 480 ASP A O 1
ATOM 1707 N N . GLU A 1 214 ? 13.147 16.209 9.730 1.00 47.10 481 GLU A N 1
ATOM 1708 C CA . GLU A 1 214 ? 11.924 16.573 10.445 1.00 48.97 481 GLU A CA 1
ATOM 1709 C C . GLU A 1 214 ? 10.799 16.914 9.472 1.00 53.24 481 GLU A C 1
ATOM 1710 O O . GLU A 1 214 ? 9.668 16.428 9.612 1.00 46.80 481 GLU A O 1
ATOM 1716 N N . GLU A 1 215 ? 11.099 17.753 8.476 1.00 51.73 482 GLU A N 1
ATOM 1717 C CA . GLU A 1 215 ? 10.086 18.172 7.510 1.00 56.74 482 GLU A CA 1
ATOM 1718 C C . GLU A 1 215 ? 9.494 16.973 6.783 1.00 53.31 482 GLU A C 1
ATOM 1719 O O . GLU A 1 215 ? 8.268 16.798 6.741 1.00 49.78 482 GLU A O 1
ATOM 1725 N N . GLY A 1 216 ? 10.356 16.125 6.221 1.00 51.49 483 GLY A N 1
ATOM 1726 C CA . GLY A 1 216 ? 9.912 14.958 5.479 1.00 47.08 483 GLY A CA 1
ATOM 1727 C C . GLY A 1 216 ? 9.502 13.759 6.312 1.00 43.78 483 GLY A C 1
ATOM 1728 O O . GLY A 1 216 ? 9.070 12.762 5.727 1.00 43.23 483 GLY A O 1
ATOM 1729 N N . MET A 1 217 ? 9.615 13.830 7.644 1.00 41.12 484 MET A N 1
ATOM 1730 C CA . MET A 1 217 ? 9.294 12.716 8.541 1.00 38.74 484 MET A CA 1
ATOM 1731 C C . MET A 1 217 ? 10.056 11.456 8.130 1.00 36.75 484 MET A C 1
ATOM 1732 O O . MET A 1 217 ? 9.477 10.412 7.812 1.00 34.19 484 MET A O 1
ATOM 1737 N N . ALA A 1 218 ? 11.382 11.569 8.135 1.00 29.23 485 ALA A N 1
ATOM 1738 C CA . ALA A 1 218 ? 12.215 10.491 7.638 1.00 29.26 485 ALA A CA 1
ATOM 1739 C C . ALA A 1 218 ? 13.409 10.285 8.553 1.00 28.27 485 ALA A C 1
ATOM 1740 O O . ALA A 1 218 ? 13.952 11.236 9.111 1.00 21.98 485 ALA A O 1
ATOM 1742 N N . PHE A 1 219 ? 13.831 9.034 8.677 1.00 22.17 486 PHE A N 1
ATOM 1743 C CA . PHE A 1 219 ? 15.176 8.735 9.144 1.00 24.64 486 PHE A CA 1
ATOM 1744 C C . PHE A 1 219 ? 16.013 8.304 7.947 1.00 27.84 486 PHE A C 1
ATOM 1745 O O . PHE A 1 219 ? 15.539 7.540 7.097 1.00 26.33 486 PHE A O 1
ATOM 1753 N N . CYS A 1 220 ? 17.254 8.798 7.883 1.00 25.70 487 CYS A N 1
ATOM 1754 C CA . CYS A 1 220 ? 18.162 8.559 6.759 1.00 29.10 487 CYS A CA 1
ATOM 1755 C C . CYS A 1 220 ? 19.438 7.903 7.247 1.00 29.39 487 CYS A C 1
ATOM 1756 O O . CYS A 1 220 ? 19.930 8.228 8.333 1.00 25.42 487 CYS A O 1
ATOM 1759 N N . PHE A 1 221 ? 19.971 6.984 6.443 1.00 22.74 488 PHE A N 1
ATOM 1760 C CA . PHE A 1 221 ? 21.285 6.422 6.685 1.00 24.13 488 PHE A CA 1
ATOM 1761 C C . PHE A 1 221 ? 21.970 6.200 5.349 1.00 31.32 488 PHE A C 1
ATOM 1762 O O . PHE A 1 221 ? 21.327 5.869 4.348 1.00 31.68 488 PHE A O 1
ATOM 1770 N N . GLU A 1 222 ? 23.278 6.411 5.353 1.00 29.91 489 GLU A N 1
ATOM 1771 C CA . GLU A 1 222 ? 24.135 6.261 4.190 1.00 31.96 489 GLU A CA 1
ATOM 1772 C C . GLU A 1 222 ? 25.067 5.098 4.469 1.00 31.67 489 GLU A C 1
ATOM 1773 O O . GLU A 1 222 ? 25.825 5.128 5.445 1.00 34.13 489 GLU A O 1
ATOM 1779 N N . TYR A 1 223 ? 24.973 4.059 3.651 1.00 32.69 490 TYR A N 1
ATOM 1780 C CA . TYR A 1 223 ? 25.793 2.868 3.812 1.00 33.53 490 TYR A CA 1
ATOM 1781 C C . TYR A 1 223 ? 26.709 2.679 2.607 1.00 37.81 490 TYR A C 1
ATOM 1782 O O . TYR A 1 223 ? 26.384 3.078 1.485 1.00 33.03 490 TYR A O 1
ATOM 1791 N N . ALA A 1 224 ? 27.867 2.072 2.855 1.00 34.96 491 ALA A N 1
ATOM 1792 C CA . ALA A 1 224 ? 28.792 1.669 1.799 1.00 47.50 491 ALA A CA 1
ATOM 1793 C C . ALA A 1 224 ? 28.963 0.158 1.890 1.00 43.45 491 ALA A C 1
ATOM 1794 O O . ALA A 1 224 ? 29.515 -0.347 2.872 1.00 48.25 491 ALA A O 1
ATOM 1796 N N . ARG A 1 225 ? 28.467 -0.561 0.887 1.00 50.52 492 ARG A N 1
ATOM 1797 C CA . ARG A 1 225 ? 28.495 -2.019 0.875 1.00 62.32 492 ARG A CA 1
ATOM 1798 C C . ARG A 1 225 ? 29.486 -2.552 -0.148 1.00 75.61 492 ARG A C 1
ATOM 1799 O O . ARG A 1 225 ? 29.691 -1.958 -1.211 1.00 74.29 492 ARG A O 1
ATOM 1807 N N . GLY A 1 226 ? 30.068 -3.705 0.184 1.00 82.82 493 GLY A N 1
ATOM 1808 C CA . GLY A 1 226 ? 31.013 -4.393 -0.672 1.00 93.28 493 GLY A CA 1
ATOM 1809 C C . GLY A 1 226 ? 32.085 -3.483 -1.229 1.00 98.42 493 GLY A C 1
ATOM 1810 O O . GLY A 1 226 ? 33.144 -3.295 -0.620 1.00 103.87 493 GLY A O 1
ATOM 1811 N N . GLU A 1 227 ? 31.798 -2.897 -2.390 1.00 93.44 494 GLU A N 1
ATOM 1812 C CA . GLU A 1 227 ? 32.729 -2.002 -3.057 1.00 92.30 494 GLU A CA 1
ATOM 1813 C C . GLU A 1 227 ? 32.050 -0.808 -3.711 1.00 85.74 494 GLU A C 1
ATOM 1814 O O . GLU A 1 227 ? 32.744 0.024 -4.302 1.00 82.28 494 GLU A O 1
ATOM 1820 N N . LYS A 1 228 ? 30.730 -0.685 -3.615 1.00 89.03 495 LYS A N 1
ATOM 1821 C CA . LYS A 1 228 ? 30.013 0.339 -4.356 1.00 78.23 495 LYS A CA 1
ATOM 1822 C C . LYS A 1 228 ? 30.083 1.685 -3.631 1.00 72.56 495 LYS A C 1
ATOM 1823 O O . LYS A 1 228 ? 30.581 1.803 -2.506 1.00 70.12 495 LYS A O 1
ATOM 1829 N N . LYS A 1 229 ? 29.570 2.710 -4.304 1.00 68.86 496 LYS A N 1
ATOM 1830 C CA . LYS A 1 229 ? 29.620 4.068 -3.784 1.00 63.94 496 LYS A CA 1
ATOM 1831 C C . LYS A 1 229 ? 28.624 4.228 -2.635 1.00 57.73 496 LYS A C 1
ATOM 1832 O O . LYS A 1 229 ? 27.536 3.647 -2.679 1.00 57.92 496 LYS A O 1
ATOM 1838 N N . PRO A 1 230 ? 28.967 4.989 -1.591 1.00 54.13 497 PRO A N 1
ATOM 1839 C CA . PRO A 1 230 ? 28.010 5.225 -0.499 1.00 49.57 497 PRO A CA 1
ATOM 1840 C C . PRO A 1 230 ? 26.677 5.733 -1.028 1.00 47.10 497 PRO A C 1
ATOM 1841 O O . PRO A 1 230 ? 26.625 6.554 -1.947 1.00 53.38 497 PRO A O 1
ATOM 1845 N N . ARG A 1 231 ? 25.595 5.238 -0.431 1.00 40.81 498 ARG A N 1
ATOM 1846 C CA . ARG A 1 231 ? 24.236 5.500 -0.886 1.00 41.48 498 ARG A CA 1
ATOM 1847 C C . ARG A 1 231 ? 23.342 5.788 0.316 1.00 42.73 498 ARG A C 1
ATOM 1848 O O . ARG A 1 231 ? 23.512 5.175 1.375 1.00 36.72 498 ARG A O 1
ATOM 1856 N N . TRP A 1 232 ? 22.388 6.712 0.144 1.00 39.05 499 TRP A N 1
ATOM 1857 C CA . TRP A 1 232 ? 21.450 7.116 1.189 1.00 34.31 499 TRP A CA 1
ATOM 1858 C C . TRP A 1 232 ? 20.140 6.352 1.038 1.00 40.88 499 TRP A C 1
ATOM 1859 O O . TRP A 1 232 ? 19.601 6.239 -0.067 1.00 35.34 499 TRP A O 1
ATOM 1870 N N . VAL A 1 233 ? 19.626 5.840 2.157 1.00 34.80 500 VAL A N 1
ATOM 1871 C CA . VAL A 1 233 ? 18.316 5.201 2.226 1.00 31.64 500 VAL A CA 1
ATOM 1872 C C . VAL A 1 233 ? 17.451 6.015 3.175 1.00 36.97 500 VAL A C 1
ATOM 1873 O O . VAL A 1 233 ? 17.889 6.345 4.286 1.00 30.37 500 VAL A O 1
ATOM 1877 N N . LYS A 1 234 ? 16.225 6.323 2.749 1.00 29.55 501 LYS A N 1
ATOM 1878 C CA . LYS A 1 234 ? 15.273 7.067 3.566 1.00 35.92 501 LYS A CA 1
ATOM 1879 C C . LYS A 1 234 ? 14.165 6.131 4.028 1.00 34.80 501 LYS A C 1
ATOM 1880 O O . LYS A 1 234 ? 13.503 5.491 3.203 1.00 31.64 501 LYS A O 1
ATOM 1886 N N . ILE A 1 235 ? 13.968 6.062 5.343 1.00 29.41 502 ILE A N 1
ATOM 1887 C CA . ILE A 1 235 ? 12.854 5.350 5.959 1.00 26.58 502 ILE A CA 1
ATOM 1888 C C . ILE A 1 235 ? 11.869 6.398 6.468 1.00 28.45 502 ILE A C 1
ATOM 1889 O O . ILE A 1 235 ? 12.225 7.249 7.295 1.00 25.04 502 ILE A O 1
ATOM 1894 N N . PHE A 1 236 ? 10.632 6.344 5.976 1.00 23.41 503 PHE A N 1
ATOM 1895 C CA . PHE A 1 236 ? 9.619 7.336 6.334 1.00 23.72 503 PHE A CA 1
ATOM 1896 C C . PHE A 1 236 ? 8.879 6.902 7.603 1.00 28.31 503 PHE A C 1
ATOM 1897 O O . PHE A 1 236 ? 7.688 6.580 7.598 1.00 31.16 503 PHE A O 1
ATOM 1905 N N . THR A 1 237 ? 9.613 6.910 8.712 1.00 20.17 504 THR A N 1
ATOM 1906 C CA . THR A 1 237 ? 8.864 6.521 9.909 1.00 22.58 504 THR A CA 1
ATOM 1907 C C . THR A 1 237 ? 8.452 7.751 10.719 1.00 28.67 504 THR A C 1
ATOM 1908 O O . THR A 1 237 ? 9.207 8.726 10.812 1.00 22.49 504 THR A O 1
ATOM 1912 N N . PRO A 1 238 ? 7.281 7.813 11.351 1.00 28.22 505 PRO A N 1
ATOM 1913 C CA . PRO A 1 238 ? 7.052 8.916 12.293 1.00 24.34 505 PRO A CA 1
ATOM 1914 C C . PRO A 1 238 ? 7.996 8.887 13.498 1.00 23.00 505 PRO A C 1
ATOM 1915 O O . PRO A 1 238 ? 8.054 9.880 14.229 1.00 24.24 505 PRO A O 1
ATOM 1919 N N . TYR A 1 239 ? 8.751 7.808 13.729 1.00 21.78 506 TYR A N 1
ATOM 1920 C CA . TYR A 1 239 ? 9.639 7.722 14.889 1.00 24.51 506 TYR A CA 1
ATOM 1921 C C . TYR A 1 239 ? 11.101 7.893 14.498 1.00 21.50 506 TYR A C 1
ATOM 1922 O O . TYR A 1 239 ? 11.988 7.208 15.025 1.00 20.47 506 TYR A O 1
ATOM 1931 N N . PHE A 1 240 ? 11.366 8.870 13.619 1.00 18.52 507 PHE A N 1
ATOM 1932 C CA . PHE A 1 240 ? 12.726 9.090 13.155 1.00 17.78 507 PHE A CA 1
ATOM 1933 C C . PHE A 1 240 ? 13.668 9.498 14.286 1.00 17.64 507 PHE A C 1
ATOM 1934 O O . PHE A 1 240 ? 14.849 9.159 14.244 1.00 17.98 507 PHE A O 1
ATOM 1942 N N . ASN A 1 241 ? 13.178 10.208 15.313 1.00 18.34 508 ASN A N 1
ATOM 1943 C CA . ASN A 1 241 ? 14.074 10.595 16.403 1.00 19.74 508 ASN A CA 1
ATOM 1944 C C . ASN A 1 241 ? 14.459 9.396 17.260 1.00 20.61 508 ASN A C 1
ATOM 1945 O O . ASN A 1 241 ? 15.609 9.290 17.688 1.00 22.74 508 ASN A O 1
ATOM 1950 N N . TYR A 1 242 ? 13.499 8.504 17.553 1.00 21.73 509 TYR A N 1
ATOM 1951 C CA . TYR A 1 242 ? 13.807 7.260 18.254 1.00 19.57 509 TYR A CA 1
ATOM 1952 C C . TYR A 1 242 ? 14.790 6.421 17.444 1.00 17.54 509 TYR A C 1
ATOM 1953 O O . TYR A 1 242 ? 15.801 5.943 17.970 1.00 15.46 509 TYR A O 1
ATOM 1962 N N . MET A 1 243 ? 14.541 6.272 16.145 1.00 15.32 510 MET A N 1
ATOM 1963 C CA . MET A 1 243 ? 15.486 5.517 15.326 1.00 16.62 510 MET A CA 1
ATOM 1964 C C . MET A 1 243 ? 16.877 6.129 15.388 1.00 15.19 510 MET A C 1
ATOM 1965 O O . MET A 1 243 ? 17.883 5.406 15.497 1.00 18.62 510 MET A O 1
ATOM 1970 N N . HIS A 1 244 ? 16.959 7.464 15.310 1.00 18.89 511 HIS A N 1
ATOM 1971 C CA . HIS A 1 244 ? 18.255 8.130 15.395 1.00 18.17 511 HIS A CA 1
ATOM 1972 C C . HIS A 1 244 ? 18.922 7.871 16.741 1.00 20.17 511 HIS A C 1
ATOM 1973 O O . HIS A 1 244 ? 20.131 7.613 16.806 1.00 17.42 511 HIS A O 1
ATOM 1980 N N . GLU A 1 245 ? 18.148 7.933 17.829 1.00 19.46 512 GLU A N 1
ATOM 1981 C CA . GLU A 1 245 ? 18.682 7.578 19.144 1.00 18.50 512 GLU A CA 1
ATOM 1982 C C . GLU A 1 245 ? 19.211 6.148 19.172 1.00 17.16 512 GLU A C 1
ATOM 1983 O O . GLU A 1 245 ? 20.219 5.868 19.831 1.00 16.40 512 GLU A O 1
ATOM 1989 N N . CYS A 1 246 ? 18.586 5.239 18.431 1.00 15.48 513 CYS A N 1
ATOM 1990 C CA . CYS A 1 246 ? 19.032 3.848 18.439 1.00 18.08 513 CYS A CA 1
ATOM 1991 C C . CYS A 1 246 ? 20.414 3.713 17.805 1.00 16.69 513 CYS A C 1
ATOM 1992 O O . CYS A 1 246 ? 21.284 3.015 18.334 1.00 18.57 513 CYS A O 1
ATOM 1995 N N . PHE A 1 247 ? 20.625 4.358 16.656 1.00 13.37 514 PHE A N 1
ATOM 1996 C CA . PHE A 1 247 ? 21.953 4.391 16.050 1.00 17.48 514 PHE A CA 1
ATOM 1997 C C . PHE A 1 247 ? 22.989 4.944 17.024 1.00 22.37 514 PHE A C 1
ATOM 1998 O O . PHE A 1 247 ? 24.081 4.377 17.179 1.00 21.01 514 PHE A O 1
ATOM 2006 N N . GLU A 1 248 ? 22.682 6.082 17.660 1.00 18.32 515 GLU A N 1
ATOM 2007 C CA . GLU A 1 248 ? 23.662 6.695 18.551 1.00 26.51 515 GLU A CA 1
ATOM 2008 C C . GLU A 1 248 ? 23.996 5.736 19.673 1.00 21.16 515 GLU A C 1
ATOM 2009 O O . GLU A 1 248 ? 25.159 5.589 20.066 1.00 22.46 515 GLU A O 1
ATOM 2015 N N . ARG A 1 249 ? 22.977 5.040 20.173 1.00 21.50 516 ARG A N 1
ATOM 2016 C CA . ARG A 1 249 ? 23.192 4.140 21.292 1.00 19.60 516 ARG A CA 1
ATOM 2017 C C . ARG A 1 249 ? 23.966 2.904 20.846 1.00 23.85 516 ARG A C 1
ATOM 2018 O O . ARG A 1 249 ? 24.811 2.392 21.590 1.00 18.39 516 ARG A O 1
ATOM 2026 N N . VAL A 1 250 ? 23.723 2.420 19.625 1.00 19.68 517 VAL A N 1
ATOM 2027 C CA . VAL A 1 250 ? 24.394 1.181 19.231 1.00 22.08 517 VAL A CA 1
ATOM 2028 C C . VAL A 1 250 ? 25.890 1.421 19.083 1.00 19.49 517 VAL A C 1
ATOM 2029 O O . VAL A 1 250 ? 26.711 0.642 19.596 1.00 20.83 517 VAL A O 1
AT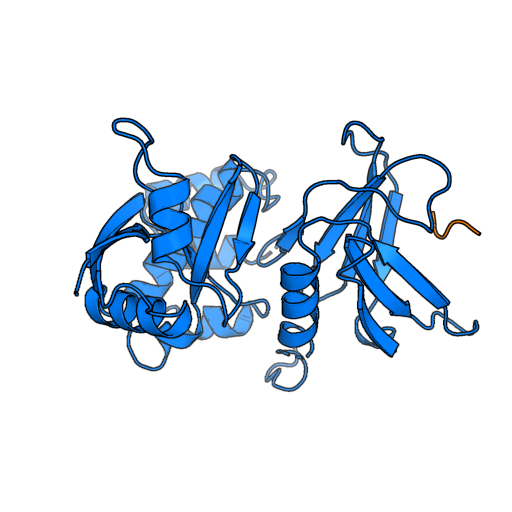OM 2033 N N . PHE A 1 251 ? 26.274 2.527 18.448 1.00 20.45 518 PHE A N 1
ATOM 2034 C CA . PHE A 1 251 ? 27.714 2.827 18.284 1.00 25.50 518 PHE A CA 1
ATOM 2035 C C . PHE A 1 251 ? 28.389 3.119 19.630 1.00 25.66 518 PHE A C 1
ATOM 2036 O O . PHE A 1 251 ? 29.566 2.824 19.826 1.00 24.41 518 PHE A O 1
ATOM 2054 N N . GLU A 1 253 ? 27.492 1.594 22.500 1.00 24.27 520 GLU A N 1
ATOM 2055 C CA . GLU A 1 253 ? 27.716 0.268 23.086 1.00 24.89 520 GLU A CA 1
ATOM 2056 C C . GLU A 1 253 ? 28.809 -0.527 22.355 1.00 25.62 520 GLU A C 1
ATOM 2057 O O . GLU A 1 253 ? 29.530 -1.294 22.982 1.00 23.86 520 GLU A O 1
ATOM 2063 N N . LEU A 1 254 ? 28.952 -0.309 21.046 1.00 21.80 521 LEU A N 1
ATOM 2064 C CA . LEU A 1 254 ? 29.999 -0.993 20.294 1.00 28.90 521 LEU A CA 1
ATOM 2065 C C . LEU A 1 254 ? 31.398 -0.513 20.701 1.00 35.05 521 LEU A C 1
ATOM 2066 O O . LEU A 1 254 ? 32.334 -1.321 20.823 1.00 33.13 521 LEU A O 1
ATOM 2071 N N . LYS A 1 255 ? 31.567 0.795 20.900 1.00 27.34 522 LYS A N 1
ATOM 2072 C CA A LYS A 1 255 ? 32.877 1.315 21.271 0.54 30.80 522 LYS A CA 1
ATOM 2073 C CA B LYS A 1 255 ? 32.880 1.310 21.268 0.46 30.91 522 LYS A CA 1
ATOM 2074 C C . LYS A 1 255 ? 33.339 0.739 22.604 1.00 33.06 522 LYS A C 1
ATOM 2075 O O . LYS A 1 255 ? 34.519 0.402 22.768 1.00 32.06 522 LYS A O 1
ATOM 2086 N N . TRP A 1 256 ? 32.417 0.618 23.552 1.00 29.89 523 TRP A N 1
ATOM 2087 C CA . TRP A 1 256 ? 32.720 0.211 24.915 1.00 34.10 523 TRP A CA 1
ATOM 2088 C C . TRP A 1 256 ? 32.511 -1.270 25.134 1.00 40.09 523 TRP A C 1
ATOM 2089 O O . TRP A 1 256 ? 32.461 -1.721 26.286 1.00 46.03 523 TRP A O 1
ATOM 2100 N N . ARG A 1 257 ? 32.376 -2.031 24.053 1.00 37.68 524 ARG A N 1
ATOM 2101 C CA . ARG A 1 257 ? 32.254 -3.473 24.158 1.00 42.99 524 ARG A CA 1
ATOM 2102 C C . ARG A 1 257 ? 33.491 -4.025 24.851 1.00 51.05 524 ARG A C 1
ATOM 2103 O O . ARG A 1 257 ? 34.624 -3.761 24.433 1.00 45.46 524 ARG A O 1
ATOM 2111 N N . LYS A 1 258 ? 33.273 -4.758 25.936 1.00 56.01 525 LYS A N 1
ATOM 2112 C CA . LYS A 1 258 ? 34.361 -5.277 26.751 1.00 57.69 525 LYS A CA 1
ATOM 2113 C C . LYS A 1 258 ? 34.441 -6.800 26.705 1.00 60.21 525 LYS A C 1
ATOM 2114 O O . LYS A 1 258 ? 34.912 -7.429 27.652 1.00 71.82 525 LYS A O 1
ATOM 2120 N N . GLU A 1 259 ? 34.004 -7.412 25.609 1.00 62.00 526 GLU A N 1
ATOM 2121 C CA . GLU A 1 259 ? 33.983 -8.865 25.535 1.00 62.02 526 GLU A CA 1
ATOM 2122 C C . GLU A 1 259 ? 34.145 -9.291 24.083 1.00 64.71 526 GLU A C 1
ATOM 2123 O O . GLU A 1 259 ? 33.608 -8.651 23.173 1.00 64.43 526 GLU A O 1
ATOM 2129 N N . GLU A 1 260 ? 34.912 -10.363 23.878 1.00 70.18 527 GLU A N 1
ATOM 2130 C CA . GLU A 1 260 ? 35.079 -10.970 22.563 1.00 75.45 527 GLU A CA 1
ATOM 2131 C C . GLU A 1 260 ? 33.879 -11.807 22.145 1.00 76.38 527 GLU A C 1
ATOM 2132 O O . GLU A 1 260 ? 33.779 -12.170 20.967 1.00 73.77 527 GLU A O 1
ATOM 2138 N N . TYR A 1 261 ? 32.987 -12.133 23.076 1.00 65.63 528 TYR A N 1
ATOM 2139 C CA . TYR A 1 261 ? 31.867 -13.016 22.794 1.00 61.17 528 TYR A CA 1
ATOM 2140 C C . TYR A 1 261 ? 30.526 -12.330 23.082 1.00 65.24 528 TYR A C 1
ATOM 2141 O O . TYR A 1 261 ? 30.370 -11.609 24.074 1.00 62.93 528 TYR A O 1
ATOM 2150 N N . ASP B 2 8 ? 17.849 0.323 -8.692 1.00 79.27 1296 ASP B N 1
ATOM 2151 C CA . ASP B 2 8 ? 17.265 1.187 -7.673 1.00 89.09 1296 ASP B CA 1
ATOM 2152 C C . ASP B 2 8 ? 17.153 0.443 -6.341 1.00 89.36 1296 ASP B C 1
ATOM 2153 O O . ASP B 2 8 ? 18.098 0.408 -5.549 1.00 84.16 1296 ASP B O 1
ATOM 2158 N N . ASP B 2 9 ? 15.966 -0.131 -6.130 1.00 91.30 1297 ASP B N 1
ATOM 2159 C CA . ASP B 2 9 ? 15.596 -1.037 -5.044 1.00 88.50 1297 ASP B CA 1
ATOM 2160 C C . ASP B 2 9 ? 16.743 -1.856 -4.452 1.00 88.21 1297 ASP B C 1
ATOM 2161 O O . ASP B 2 9 ? 17.384 -2.639 -5.159 1.00 89.05 1297 ASP B O 1
ATOM 2166 N N . ILE B 2 10 ? 17.005 -1.689 -3.152 1.00 80.99 1298 ILE B N 1
ATOM 2167 C CA . ILE B 2 10 ? 17.884 -2.621 -2.453 1.00 84.38 1298 ILE B CA 1
ATOM 2168 C C . ILE B 2 10 ? 17.166 -3.936 -2.168 1.00 81.96 1298 ILE B C 1
ATOM 2169 O O . ILE B 2 10 ? 17.789 -4.896 -1.696 1.00 73.53 1298 ILE B O 1
ATOM 2174 N N . PHE B 2 11 ? 15.862 -3.994 -2.433 1.00 88.45 1299 PHE B N 1
ATOM 2175 C CA . PHE B 2 11 ? 15.049 -5.192 -2.233 1.00 85.04 1299 PHE B CA 1
ATOM 2176 C C . PHE B 2 11 ? 14.680 -5.840 -3.569 1.00 86.34 1299 PHE B C 1
ATOM 2177 O O . PHE B 2 11 ? 15.324 -5.596 -4.591 1.00 84.67 1299 PHE B O 1
#

Solvent-accessible surface area: 14216 Å² total

Organism: Homo sapiens (NCBI:txid9606)

Secondary structure (DSSP, 8-state):
--EEEEEE-TTS-EEEEEE-TT--HHHHHHHHHHHHT--TTGGGGEEEEEEEETTEEEEPPTT--HHHHHHHT--SSTTS-SEEEEE----HHHHHTTTT-HHHHHHHHHHHHHHHHTTSS--GGGHHHHHHHHHTT-HHHHHHHHT---TT-EEPPPEEBTT-SSSEEEEEE-SS-EEEEEE-TT--EEEEEEEE-GGGEEEEEEETTTTEEEEEE--TTSPPEEEEE--TTHHHHHHHHHHH---TT-----/----

Radius of gyration: 19.19 Å; Cα contacts (8 Å, |Δi|>4): 435; chains: 2; bounding box: 46×50×52 Å

B-factor: mean 36.53, std 15.71, range [11.78, 111.24]

Foldseek 3Di:
DWDKDWEAALLRDIDIFTDDQQDWQVRVLVRVCVVVPHDPLLSVFKGKWFAPDPQDIFGGDRNHGVNVVFVVPDDPDPPTTRIYMATDDFDVVSLLVCLVPVVSLSRVQSNLVVCVVSPQQPCVVCVPVLVVCVVVVVRSVSCVVSCPPRVSKHWDQWFCKPPDPFFTWIWIAHLQWIKTFTDHPVRHGDDDMDTHGLVQWDDWDADVVQQWTKTWGDPDDDDIDIMITNDNNNVRVVVRNVVSVVVVPVDDPD/DDPD

InterPro domains:
  IPR000159 Ras-associating domain [PF00788] (274-360)
  IPR000159 Ras-associating domain [PS50200] (273-362)
  IPR001478 PDZ domain [PF00595] (45-132)
  IPR001478 PDZ domain [PS50106] (43-136)
  IPR001478 PDZ domain [SM00228] (51-136)
  IPR001683 Phox homology [PF00787] (189-264)
  IPR001683 Phox homology [PS50195] (161-269)
  IPR001683 Phox homology [SM00312] (156-265)
  IPR029071 Ubiquitin-like domain superfamily [SSF54236] (274-341)
  IPR036034 PDZ superfamily [G3DSA:2.30.42.10] (38-135)
  IPR036034 PDZ superfamily [SSF50156] (39-137)
  IPR036871 PX domain superfamily [G3DSA:3.30.1520.10] (162-265)
  IPR036871 PX domain superfamily [SSF64268] (154-270)
  IPR037827 SNX27, atypical FERM-like domain [cd13338] (425-526)
  IPR037833 SNX27, PX domain [cd06886] (160-265)
  IPR037835 SNX27, RA domain [cd01777] (273-365)

Nearest PDB structures (foldseek):
  8ttv-assembly1_A  TM=1.004E+00  e=4.109E-51  Homo sapiens
  4tkn-assembly3_C  TM=8.216E-01  e=1.030E-16  Homo sapiens
  4tkn-assembly2_B  TM=7.985E-01  e=5.125E-16  Homo sapiens
  5ejs-assembly1_A  TM=7.009E-01  e=3.198E-09  Dictyostelium discoideum
  5ejr-assembly1_A  TM=7.029E-01  e=8.473E-09  Dictyostelium discoideum